Protein AF-J7KZ93-F1 (afdb_monomer)

Structure (mmCIF, N/CA/C/O backbone):
data_AF-J7KZ93-F1
#
_entry.id   AF-J7KZ93-F1
#
loop_
_atom_site.group_PDB
_atom_site.id
_atom_site.type_symbol
_atom_site.label_atom_id
_atom_site.label_alt_id
_atom_site.label_comp_id
_atom_site.label_asym_id
_atom_site.label_entity_id
_atom_site.label_seq_id
_atom_site.pdbx_PDB_ins_code
_atom_site.Cartn_x
_atom_site.Cartn_y
_atom_site.Cartn_z
_atom_site.occupancy
_atom_site.B_iso_or_equiv
_atom_site.auth_seq_id
_atom_site.auth_comp_id
_atom_site.auth_asym_id
_atom_site.auth_atom_id
_atom_site.pdbx_PDB_model_num
ATOM 1 N N . MET A 1 1 ? -10.975 19.453 39.030 1.00 38.03 1 MET A N 1
ATOM 2 C CA . MET A 1 1 ? -10.832 20.076 37.695 1.00 38.03 1 MET A CA 1
ATOM 3 C C . MET A 1 1 ? -9.670 19.406 36.970 1.00 38.03 1 MET A C 1
ATOM 5 O O . MET A 1 1 ? -8.531 19.807 37.150 1.00 38.03 1 MET A O 1
ATOM 9 N N . GLY A 1 2 ? -9.937 18.317 36.243 1.00 37.00 2 GLY A N 1
ATOM 10 C CA . GLY A 1 2 ? -8.925 17.623 35.442 1.00 37.00 2 GLY A CA 1
ATOM 11 C C . GLY A 1 2 ? -8.884 18.231 34.047 1.00 37.00 2 GLY A C 1
ATOM 12 O O . GLY A 1 2 ? -9.884 18.181 33.334 1.00 37.00 2 GLY A O 1
ATOM 13 N N . GLY A 1 3 ? -7.763 18.852 33.683 1.00 37.50 3 GLY A N 1
ATOM 14 C CA . GLY A 1 3 ? -7.572 19.427 32.357 1.00 37.50 3 GLY A CA 1
ATOM 15 C C . GLY A 1 3 ? -7.692 18.345 31.289 1.00 37.50 3 GLY A C 1
ATOM 16 O O . GLY A 1 3 ? -6.823 17.484 31.180 1.00 37.50 3 GLY A O 1
ATOM 17 N N . ARG A 1 4 ? -8.768 18.394 30.494 1.00 44.84 4 ARG A N 1
ATOM 18 C CA . ARG A 1 4 ? -8.854 17.689 29.212 1.00 44.84 4 ARG A CA 1
ATOM 19 C C . ARG A 1 4 ? -7.789 18.300 28.308 1.00 44.84 4 ARG A C 1
ATOM 21 O O . ARG A 1 4 ? -8.012 19.339 27.691 1.00 44.84 4 ARG A O 1
ATOM 28 N N . THR A 1 5 ? -6.607 17.695 28.274 1.00 47.06 5 THR A N 1
ATOM 29 C CA . THR A 1 5 ? -5.623 17.981 27.237 1.00 47.06 5 THR A CA 1
ATOM 30 C C . THR A 1 5 ? -6.300 17.676 25.908 1.00 47.06 5 THR A C 1
ATOM 32 O O . THR A 1 5 ? -6.681 16.543 25.630 1.00 47.06 5 THR A O 1
ATOM 35 N N . SER A 1 6 ? -6.535 18.718 25.110 1.00 46.06 6 SER A N 1
ATOM 36 C CA . SER A 1 6 ? -7.046 18.589 23.751 1.00 46.06 6 SER A CA 1
ATOM 37 C C . SER A 1 6 ? -6.113 17.645 22.991 1.00 46.06 6 SER A C 1
ATOM 39 O O . SER A 1 6 ? -4.980 18.022 22.671 1.00 46.06 6 SER A O 1
ATOM 41 N N . GLY A 1 7 ? -6.548 16.404 22.781 1.00 46.31 7 GLY A N 1
ATOM 42 C CA . GLY A 1 7 ? -5.763 15.365 22.131 1.00 46.31 7 GLY A CA 1
ATOM 43 C C . GLY A 1 7 ? -5.560 15.713 20.666 1.00 46.31 7 GLY A C 1
ATOM 44 O O . GLY A 1 7 ? -6.346 15.310 19.824 1.00 46.31 7 GLY A O 1
ATOM 45 N N . ARG A 1 8 ? -4.518 16.488 20.350 1.00 54.22 8 ARG A N 1
ATOM 46 C CA . ARG A 1 8 ? -4.086 16.663 18.961 1.00 54.22 8 ARG A CA 1
ATOM 47 C C . ARG A 1 8 ? -3.663 15.294 18.449 1.00 54.22 8 ARG A C 1
ATOM 49 O O . ARG A 1 8 ? -2.762 14.694 19.041 1.00 54.22 8 ARG A O 1
ATOM 56 N N . ILE A 1 9 ? -4.265 14.834 17.353 1.00 55.50 9 ILE A N 1
ATOM 57 C CA . ILE A 1 9 ? -3.800 13.628 16.664 1.00 55.50 9 ILE A CA 1
ATOM 58 C C . ILE A 1 9 ? -2.327 13.857 16.296 1.00 55.50 9 ILE A C 1
ATOM 60 O O . ILE A 1 9 ? -1.998 14.799 15.568 1.00 55.50 9 ILE A O 1
ATOM 64 N N . PRO A 1 10 ? -1.398 13.075 16.863 1.00 56.56 10 PRO A N 1
ATOM 65 C CA . PRO A 1 10 ? 0.009 13.395 16.757 1.00 56.56 10 PRO A CA 1
ATOM 66 C C . PRO A 1 10 ? 0.479 13.050 15.331 1.00 56.56 10 PRO A C 1
ATOM 68 O O . PRO A 1 10 ? 0.355 11.910 14.897 1.00 56.56 10 PRO A O 1
ATOM 71 N N . LEU A 1 11 ? 1.037 14.023 14.595 1.00 58.44 11 LEU A N 1
ATOM 72 C CA . LEU A 1 11 ? 1.424 13.869 13.176 1.00 58.44 11 LEU A CA 1
ATOM 73 C C . LEU A 1 11 ? 2.334 12.645 12.952 1.00 58.44 11 LEU A C 1
ATOM 75 O O . LEU A 1 11 ? 3.344 12.562 13.650 1.00 58.44 11 LEU A O 1
ATOM 79 N N . PRO A 1 12 ? 2.031 11.710 12.040 1.00 63.66 12 PRO A N 1
ATOM 80 C CA . PRO A 1 12 ? 2.827 10.499 11.807 1.00 63.66 12 PRO A CA 1
ATOM 81 C C . PRO A 1 12 ? 4.260 10.849 11.356 1.00 63.66 12 PRO A C 1
ATOM 83 O O . PRO A 1 12 ? 4.507 11.123 10.185 1.00 63.66 12 PRO A O 1
ATOM 86 N N . ARG A 1 13 ? 5.220 10.944 12.290 1.00 78.81 13 ARG A N 1
ATOM 87 C CA . ARG A 1 13 ? 6.568 11.472 11.991 1.00 78.81 13 ARG A CA 1
ATOM 88 C C . ARG A 1 13 ? 7.380 10.476 11.174 1.00 78.81 13 ARG A C 1
ATOM 90 O O . ARG A 1 13 ? 8.001 10.864 10.193 1.00 78.81 13 ARG A O 1
ATOM 97 N N . TRP A 1 14 ? 7.366 9.208 11.574 1.00 79.75 14 TRP A N 1
ATOM 98 C CA . TRP A 1 14 ? 8.185 8.177 10.939 1.00 79.75 14 TRP A CA 1
ATOM 99 C C . TRP A 1 14 ? 7.612 7.748 9.592 1.00 79.75 14 TRP A C 1
ATOM 101 O O . TRP A 1 14 ? 8.374 7.613 8.641 1.00 79.75 14 TRP A O 1
ATOM 111 N N . GLY A 1 15 ? 6.287 7.627 9.481 1.00 78.38 15 GLY A N 1
ATOM 112 C CA . GLY A 1 15 ? 5.617 7.338 8.217 1.00 78.38 15 GLY A CA 1
ATOM 113 C C . GLY A 1 15 ? 5.804 8.463 7.205 1.00 78.38 15 GLY A C 1
ATOM 114 O O . GLY A 1 15 ? 6.128 8.193 6.052 1.00 78.38 15 GLY A O 1
ATOM 115 N N . THR A 1 16 ? 5.699 9.728 7.632 1.00 82.31 16 THR A N 1
ATOM 116 C CA . THR A 1 16 ? 5.942 10.873 6.736 1.00 82.31 16 THR A CA 1
ATOM 117 C C . THR A 1 16 ? 7.399 10.928 6.285 1.00 82.31 16 THR A C 1
ATOM 119 O O . THR A 1 16 ? 7.654 11.054 5.092 1.00 82.31 16 THR A O 1
ATOM 122 N N . LEU A 1 17 ? 8.362 10.784 7.206 1.00 87.25 17 LEU A N 1
ATOM 123 C CA . LEU A 1 17 ? 9.788 10.767 6.857 1.00 87.25 17 LEU A CA 1
ATOM 124 C C . LEU A 1 17 ? 10.129 9.613 5.911 1.00 87.25 17 LEU A C 1
ATOM 126 O O . LEU A 1 17 ? 10.815 9.825 4.917 1.00 87.25 17 LEU A O 1
ATOM 130 N N . GLY A 1 18 ? 9.621 8.414 6.193 1.00 86.38 18 GLY A N 1
ATOM 131 C CA . GLY A 1 18 ? 9.832 7.249 5.342 1.00 86.38 18 GLY A CA 1
ATOM 132 C C . GLY A 1 18 ? 9.189 7.407 3.965 1.00 86.38 18 GLY A C 1
ATOM 133 O O . GLY A 1 18 ? 9.815 7.086 2.958 1.00 86.38 18 GLY A O 1
ATOM 134 N N . THR A 1 19 ? 7.991 7.992 3.891 1.00 85.75 19 THR A N 1
ATOM 135 C CA . THR A 1 19 ? 7.342 8.279 2.605 1.00 85.75 19 THR A CA 1
ATOM 136 C C . THR A 1 19 ? 8.119 9.329 1.812 1.00 85.75 19 THR A C 1
ATOM 138 O O . THR A 1 19 ? 8.354 9.138 0.625 1.00 85.75 19 THR A O 1
ATOM 141 N N . LEU A 1 20 ? 8.590 10.401 2.458 1.00 87.62 20 LEU A N 1
ATOM 142 C CA . LEU A 1 20 ? 9.431 11.415 1.812 1.00 87.62 20 LEU A CA 1
ATOM 143 C C . LEU A 1 20 ? 10.740 10.818 1.292 1.00 87.62 20 LEU A C 1
ATOM 145 O O . LEU A 1 20 ? 11.103 11.066 0.146 1.00 87.62 20 LEU A O 1
ATOM 149 N N . ALA A 1 21 ? 11.420 9.998 2.096 1.00 91.19 21 ALA A N 1
ATOM 150 C CA . ALA A 1 21 ? 12.625 9.291 1.667 1.00 91.19 21 ALA A CA 1
ATOM 151 C C . ALA A 1 21 ? 12.345 8.388 0.455 1.00 91.19 21 ALA A C 1
ATOM 153 O O . ALA A 1 21 ? 13.131 8.353 -0.489 1.00 91.19 21 ALA A O 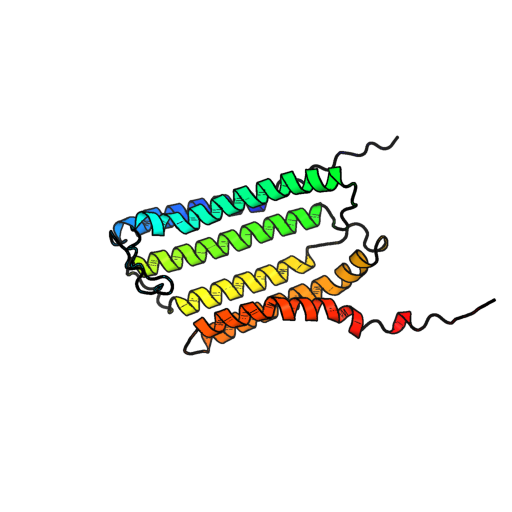1
ATOM 154 N N . THR A 1 22 ? 11.190 7.722 0.448 1.00 89.88 22 THR A N 1
ATOM 155 C CA . THR A 1 22 ? 10.748 6.878 -0.665 1.00 89.88 22 THR A CA 1
ATOM 156 C C . THR A 1 22 ? 10.472 7.700 -1.928 1.00 89.88 22 THR A C 1
ATOM 158 O O . THR A 1 22 ? 10.899 7.315 -3.010 1.00 89.88 22 THR A O 1
ATOM 161 N N . VAL A 1 23 ? 9.851 8.876 -1.806 1.00 88.56 23 VAL A N 1
ATOM 162 C CA . VAL A 1 23 ? 9.648 9.800 -2.935 1.00 88.56 23 VAL A CA 1
ATOM 163 C C . VAL A 1 23 ? 10.981 10.308 -3.487 1.00 88.56 23 VAL A C 1
ATOM 165 O O . VAL A 1 23 ? 11.171 10.311 -4.701 1.00 88.56 23 VAL A O 1
ATOM 168 N N . VAL A 1 24 ? 11.925 10.694 -2.622 1.00 92.19 24 VAL A N 1
ATOM 169 C CA . VAL A 1 24 ? 13.275 11.112 -3.047 1.00 92.19 24 VAL A CA 1
ATOM 170 C C . VAL A 1 24 ? 13.980 9.977 -3.789 1.00 92.19 24 VAL A C 1
ATOM 172 O O . VAL A 1 24 ? 14.587 10.211 -4.832 1.00 92.19 24 VAL A O 1
ATOM 175 N N . PHE A 1 25 ? 13.853 8.744 -3.298 1.00 93.88 25 PHE A N 1
ATOM 176 C CA . PHE A 1 25 ? 14.366 7.564 -3.984 1.00 93.88 25 PHE A CA 1
ATOM 177 C C . PHE A 1 25 ? 13.721 7.375 -5.365 1.00 93.88 25 PHE A C 1
ATOM 179 O O . PHE A 1 25 ? 14.442 7.218 -6.348 1.00 93.88 25 PHE A O 1
ATOM 186 N N . MET A 1 26 ? 12.392 7.468 -5.477 1.00 91.00 26 MET A N 1
ATOM 187 C CA . MET A 1 26 ? 11.697 7.378 -6.768 1.00 91.00 26 MET A CA 1
ATOM 188 C C . MET A 1 26 ? 12.166 8.462 -7.745 1.00 91.00 26 MET A C 1
ATOM 190 O O . MET A 1 26 ? 12.381 8.168 -8.916 1.00 91.00 26 MET A O 1
ATOM 194 N N . MET A 1 27 ? 12.377 9.695 -7.271 1.00 90.69 27 MET A N 1
ATOM 195 C CA . MET A 1 27 ? 12.927 10.780 -8.091 1.00 90.69 27 MET A CA 1
ATOM 196 C C . MET A 1 27 ? 14.356 10.484 -8.551 1.00 90.69 27 MET A C 1
ATOM 198 O O . MET A 1 27 ? 14.675 10.715 -9.715 1.00 90.69 27 MET A O 1
ATOM 202 N N . ALA A 1 28 ? 15.208 9.952 -7.671 1.00 92.75 28 ALA A N 1
ATOM 203 C CA . ALA A 1 28 ? 16.570 9.565 -8.027 1.00 92.75 28 ALA A CA 1
ATOM 204 C C . ALA A 1 28 ? 16.584 8.467 -9.103 1.00 92.75 28 ALA A C 1
ATOM 206 O O . ALA A 1 28 ? 17.339 8.569 -10.069 1.00 92.75 28 ALA A O 1
ATOM 207 N N . VAL A 1 29 ? 15.705 7.465 -8.980 1.00 90.88 29 VAL A N 1
ATOM 208 C CA . VAL A 1 29 ? 15.512 6.419 -9.997 1.00 90.88 29 VAL A CA 1
ATOM 209 C C . VAL A 1 29 ? 15.030 7.025 -11.315 1.00 90.88 29 VAL A C 1
ATOM 211 O O . VAL A 1 29 ? 15.607 6.724 -12.358 1.00 90.88 29 VAL A O 1
ATOM 214 N N . SER A 1 30 ? 14.038 7.922 -11.276 1.00 90.12 30 SER A N 1
ATOM 215 C CA . SER A 1 30 ? 13.554 8.624 -12.469 1.00 90.12 30 SER A CA 1
ATOM 216 C C . SER A 1 30 ? 14.677 9.381 -13.169 1.00 90.12 30 SER A C 1
ATOM 218 O O . SER A 1 30 ? 14.835 9.226 -14.370 1.00 90.12 30 SER A O 1
ATOM 220 N N . ILE A 1 31 ? 15.486 10.153 -12.437 1.00 91.56 31 ILE A N 1
ATOM 221 C CA . ILE A 1 31 ? 16.615 10.910 -13.002 1.00 91.56 31 ILE A CA 1
ATOM 222 C C . ILE A 1 31 ? 17.651 9.969 -13.624 1.00 91.56 31 ILE A C 1
ATOM 224 O O . ILE A 1 31 ? 18.159 10.252 -14.706 1.00 91.56 31 ILE A O 1
ATOM 228 N N . HIS A 1 32 ? 17.956 8.857 -12.952 1.00 92.94 32 HIS A N 1
ATOM 229 C CA . HIS A 1 32 ? 18.953 7.900 -13.421 1.00 92.94 32 HIS A CA 1
ATOM 230 C C . HIS A 1 32 ? 18.528 7.194 -14.714 1.00 92.94 32 HIS A C 1
ATOM 232 O O . HIS A 1 32 ? 19.344 7.034 -15.617 1.00 92.94 32 HIS A O 1
ATOM 238 N N . LEU A 1 33 ? 17.256 6.802 -14.811 1.00 88.94 33 LEU A N 1
ATOM 239 C CA . LEU A 1 33 ? 16.725 6.060 -15.956 1.00 88.94 33 LEU A CA 1
ATOM 240 C C . LEU A 1 33 ? 16.194 6.966 -17.074 1.00 88.94 33 LEU A C 1
ATOM 242 O O . LEU A 1 33 ? 16.022 6.493 -18.193 1.00 88.94 33 LEU A O 1
ATOM 246 N N . TYR A 1 34 ? 15.989 8.264 -16.811 1.00 88.62 34 TYR A N 1
ATOM 247 C CA . TYR A 1 34 ? 15.444 9.223 -17.778 1.00 88.62 34 TYR A CA 1
ATOM 248 C C . TYR A 1 34 ? 16.139 9.212 -19.149 1.00 88.62 34 TYR A C 1
ATOM 250 O O . TYR A 1 34 ? 15.426 9.211 -20.151 1.00 88.62 34 TYR A O 1
ATOM 258 N N . PRO A 1 35 ? 17.486 9.163 -19.252 1.00 88.50 35 PRO A N 1
ATOM 259 C CA . PRO A 1 35 ? 18.160 9.146 -20.552 1.00 88.50 35 PRO A CA 1
ATOM 260 C C . PRO A 1 35 ? 17.848 7.906 -21.402 1.00 88.50 35 PRO A C 1
ATOM 262 O O . PRO A 1 35 ? 18.031 7.950 -22.615 1.00 88.50 35 PRO A O 1
ATOM 265 N N . GLY A 1 36 ? 17.415 6.809 -20.773 1.00 84.00 36 GLY A N 1
ATOM 266 C CA . GLY A 1 36 ? 17.023 5.571 -21.446 1.00 84.00 36 GLY A CA 1
ATOM 267 C C . GLY A 1 36 ? 15.538 5.501 -21.802 1.00 84.00 36 GLY A C 1
ATOM 268 O O . GLY A 1 36 ? 15.128 4.549 -22.458 1.00 84.00 36 GLY A O 1
ATOM 269 N N . LEU A 1 37 ? 14.724 6.477 -21.385 1.00 82.38 37 LEU A N 1
ATOM 270 C CA . LEU A 1 37 ? 13.294 6.471 -21.677 1.00 82.38 37 LEU A CA 1
ATOM 271 C C . LEU A 1 37 ? 13.030 6.939 -23.115 1.00 82.38 37 LEU A C 1
ATOM 273 O O . LEU A 1 37 ? 13.580 7.959 -23.546 1.00 82.38 37 LEU A O 1
ATOM 277 N N . PRO A 1 38 ? 12.141 6.259 -23.857 1.00 83.00 38 PRO A N 1
ATOM 278 C CA . PRO A 1 38 ? 11.697 6.750 -25.147 1.00 83.00 38 PRO A CA 1
ATOM 279 C C . PRO A 1 38 ? 10.927 8.067 -24.969 1.00 83.00 38 PRO A C 1
ATOM 281 O O . PRO A 1 38 ? 10.271 8.314 -23.954 1.00 83.00 38 PRO A O 1
ATOM 284 N N . ALA A 1 39 ? 10.984 8.934 -25.984 1.00 80.38 39 ALA A N 1
ATOM 285 C CA . ALA A 1 39 ? 10.299 10.229 -25.946 1.00 80.38 39 ALA A CA 1
ATOM 286 C C . ALA A 1 39 ? 8.773 10.080 -25.782 1.00 80.38 39 ALA A C 1
ATOM 288 O O . ALA A 1 39 ? 8.118 10.946 -25.192 1.00 80.38 39 ALA A O 1
ATOM 289 N N . ARG A 1 40 ? 8.226 8.972 -26.290 1.00 77.62 40 ARG A N 1
ATOM 290 C CA . ARG A 1 40 ? 6.827 8.565 -26.185 1.00 77.62 40 ARG A CA 1
ATOM 291 C C . ARG A 1 40 ? 6.761 7.081 -25.859 1.00 77.62 40 ARG A C 1
ATOM 293 O O . ARG A 1 40 ? 7.518 6.302 -26.428 1.00 77.62 40 ARG A O 1
ATOM 300 N N . VAL A 1 41 ? 5.879 6.729 -24.935 1.00 71.69 41 VAL A N 1
ATOM 301 C CA . VAL A 1 41 ? 5.575 5.349 -24.562 1.00 71.69 41 VAL A CA 1
ATOM 302 C C . VAL A 1 41 ? 4.211 5.018 -25.152 1.00 71.69 41 VAL A C 1
ATOM 304 O O . VAL A 1 41 ? 3.225 5.692 -24.832 1.00 71.69 41 VAL A O 1
ATOM 307 N N . ASP A 1 42 ? 4.170 4.007 -26.019 1.00 69.75 42 ASP A N 1
ATOM 308 C CA . ASP A 1 42 ? 2.929 3.528 -26.620 1.00 69.75 42 ASP A CA 1
ATOM 309 C C . ASP A 1 42 ? 2.047 2.926 -25.524 1.00 69.75 42 ASP A C 1
ATOM 311 O O . ASP A 1 42 ? 2.405 1.951 -24.868 1.00 69.75 42 ASP A O 1
ATOM 315 N N . SER A 1 43 ? 0.868 3.506 -25.317 1.00 59.88 43 SER A N 1
ATOM 316 C CA . SER A 1 43 ? -0.123 3.032 -24.342 1.00 59.88 43 SER A CA 1
ATOM 317 C C . SER A 1 43 ? -1.019 1.918 -24.895 1.00 59.88 43 SER A C 1
ATOM 319 O O . SER A 1 43 ? -2.069 1.638 -24.321 1.00 59.88 43 SER A O 1
ATOM 321 N N . ALA A 1 44 ? -0.614 1.277 -26.000 1.00 53.34 44 ALA A N 1
ATOM 322 C CA . ALA A 1 44 ? -1.404 0.286 -26.736 1.00 53.34 44 ALA A CA 1
ATOM 323 C C . ALA A 1 44 ? -1.854 -0.916 -25.879 1.00 53.34 44 ALA A C 1
ATOM 325 O O . ALA A 1 44 ? -2.821 -1.588 -26.219 1.00 53.34 44 ALA A O 1
ATOM 326 N N . GLU A 1 45 ? -1.208 -1.155 -24.737 1.00 49.91 45 GLU A N 1
ATOM 327 C CA . GLU A 1 45 ? -1.575 -2.198 -23.772 1.00 49.91 45 GLU A CA 1
ATOM 328 C C . GLU A 1 45 ? -2.764 -1.811 -22.852 1.00 49.91 45 GLU A C 1
ATOM 330 O O . GLU A 1 45 ? -3.304 -2.656 -22.142 1.00 49.91 45 GLU A O 1
ATOM 335 N N . TYR A 1 46 ? -3.247 -0.558 -22.906 1.00 45.56 46 TYR A N 1
ATOM 336 C CA . TYR A 1 46 ? -4.344 -0.016 -22.079 1.00 45.56 46 TYR A CA 1
ATOM 337 C C . TYR A 1 46 ? -5.602 0.388 -22.884 1.00 45.56 46 TYR A C 1
ATOM 339 O O . TYR A 1 46 ? -6.364 1.265 -22.467 1.00 45.56 46 TYR A O 1
ATOM 347 N N . ASP A 1 47 ? -5.854 -0.270 -24.020 1.00 44.94 47 ASP A N 1
ATOM 348 C CA . ASP A 1 47 ? -6.869 0.052 -25.050 1.00 44.94 47 ASP A CA 1
ATOM 349 C C . ASP A 1 47 ? -8.357 -0.135 -24.634 1.00 44.94 47 ASP A C 1
ATOM 351 O O . ASP A 1 47 ? -9.242 -0.382 -25.454 1.00 44.94 47 ASP A O 1
ATOM 355 N N . ILE A 1 48 ? -8.686 -0.019 -23.342 1.00 48.31 48 ILE A N 1
ATOM 356 C CA . ILE A 1 48 ? -10.068 -0.163 -22.835 1.00 48.31 48 ILE A CA 1
ATOM 357 C C . ILE A 1 48 ? -10.886 1.127 -23.068 1.00 48.31 48 ILE A C 1
ATOM 359 O O . ILE A 1 48 ? -12.118 1.108 -23.091 1.00 48.31 48 ILE A O 1
ATOM 363 N N . LEU A 1 49 ? -10.220 2.257 -23.318 1.00 41.03 49 LEU A N 1
ATOM 364 C CA . LEU A 1 49 ? -10.837 3.531 -23.689 1.00 41.03 49 LEU A CA 1
ATOM 365 C C . LEU A 1 49 ? -10.202 4.014 -24.994 1.00 41.03 49 LEU A C 1
ATOM 367 O O . LEU A 1 49 ? -9.139 4.618 -24.961 1.00 41.03 49 LEU A O 1
ATOM 371 N N . ARG A 1 50 ? -10.859 3.736 -26.131 1.00 40.69 50 ARG A N 1
ATOM 372 C CA . ARG A 1 50 ? -10.480 4.178 -27.489 1.00 40.69 50 ARG A CA 1
ATOM 373 C C . ARG A 1 50 ? -9.794 5.549 -27.486 1.00 40.69 50 ARG A C 1
ATOM 375 O O . ARG A 1 50 ? -10.456 6.585 -27.407 1.00 40.69 50 ARG A O 1
ATOM 382 N N . GLY A 1 51 ? -8.478 5.527 -27.623 1.00 44.69 51 GLY A N 1
ATOM 383 C CA . GLY A 1 51 ? -7.636 6.709 -27.648 1.00 44.69 51 GLY A CA 1
ATOM 384 C C . GLY A 1 51 ? -6.215 6.302 -27.319 1.00 44.69 51 GLY A C 1
ATOM 385 O O . GLY A 1 51 ? -5.836 6.309 -26.155 1.00 44.69 51 GLY A O 1
ATOM 386 N N . SER A 1 52 ? -5.440 5.953 -28.346 1.00 50.47 52 SER A N 1
ATOM 387 C CA . SER A 1 52 ? -3.991 5.782 -28.252 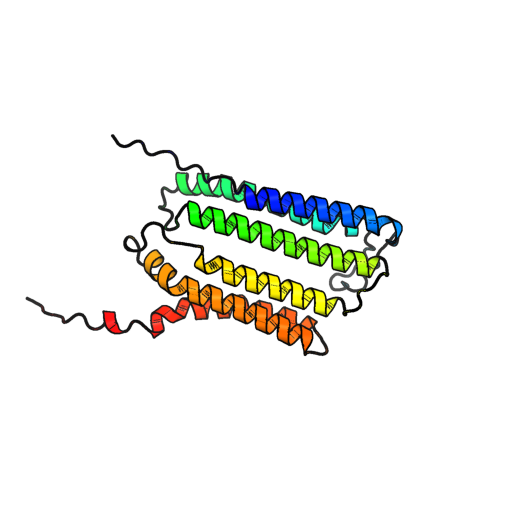1.00 50.47 52 SER A CA 1
ATOM 388 C C . SER A 1 52 ? -3.361 7.119 -27.848 1.00 50.47 52 SER A C 1
ATOM 390 O O . SER A 1 52 ? -2.956 7.925 -28.689 1.00 50.47 52 SER A O 1
ATOM 392 N N . SER A 1 53 ? -3.380 7.434 -26.558 1.00 58.41 53 SER A N 1
ATOM 393 C CA . SER A 1 53 ? -2.681 8.594 -26.032 1.00 58.41 53 SER A CA 1
ATOM 394 C C . SER A 1 53 ? -1.276 8.142 -25.679 1.00 58.41 53 SER A C 1
ATOM 396 O O . SER A 1 53 ? -1.063 7.579 -24.603 1.00 58.41 53 SER A O 1
ATOM 398 N N . ASP A 1 54 ? -0.334 8.342 -26.598 1.00 68.94 54 ASP A N 1
ATOM 399 C CA . ASP A 1 54 ? 1.092 8.209 -26.312 1.00 68.94 54 ASP A CA 1
ATOM 400 C C . ASP A 1 54 ? 1.409 9.027 -25.055 1.00 68.94 54 ASP A C 1
ATOM 402 O O . ASP A 1 54 ? 1.176 10.243 -25.016 1.00 68.94 54 ASP A O 1
ATOM 406 N N . LEU A 1 55 ? 1.928 8.380 -24.013 1.00 73.25 55 LEU A N 1
ATOM 407 C CA . LEU A 1 55 ? 2.340 9.099 -22.813 1.00 73.25 55 LEU A CA 1
ATOM 408 C C . LEU A 1 55 ? 3.774 9.597 -23.014 1.00 73.25 55 LEU A C 1
ATOM 410 O O . LEU A 1 55 ? 4.656 8.809 -23.365 1.00 73.25 55 LEU A O 1
ATOM 414 N N . PRO A 1 56 ? 4.058 10.894 -22.804 1.00 82.81 56 PRO A N 1
ATOM 415 C CA . PRO A 1 56 ? 5.426 11.377 -22.890 1.00 82.81 56 PRO A CA 1
ATOM 416 C C . PRO A 1 56 ? 6.261 10.793 -21.740 1.00 82.81 56 PRO A C 1
ATOM 418 O O . PRO A 1 56 ? 5.766 10.647 -20.620 1.00 82.81 56 PRO A O 1
ATOM 421 N N . GLY A 1 57 ? 7.544 10.504 -21.983 1.00 75.94 57 GLY A N 1
ATOM 422 C CA . GLY A 1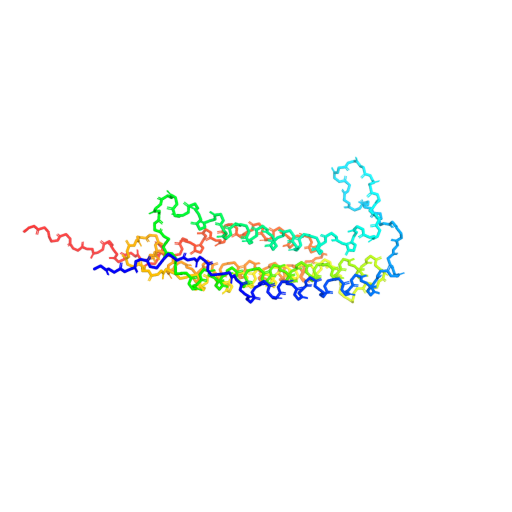 57 ? 8.414 9.833 -20.999 1.00 75.94 57 GLY A CA 1
ATOM 423 C C . GLY A 1 57 ? 8.510 10.549 -19.639 1.00 75.94 57 GLY A C 1
ATOM 424 O O . GLY A 1 57 ? 8.590 9.906 -18.593 1.00 75.94 57 GLY A O 1
ATOM 425 N N . TRP A 1 58 ? 8.394 11.884 -19.619 1.00 81.31 58 TRP A N 1
ATOM 426 C CA . TRP A 1 58 ? 8.347 12.664 -18.374 1.00 81.31 58 TRP A CA 1
ATOM 427 C C . TRP A 1 58 ? 7.086 12.395 -17.538 1.00 81.31 58 TRP A C 1
ATOM 429 O O . TRP A 1 58 ? 7.148 12.471 -16.310 1.00 81.31 58 TRP A O 1
ATOM 439 N N . ALA A 1 59 ? 5.949 12.075 -18.168 1.00 82.38 59 ALA A N 1
ATOM 440 C CA . ALA A 1 59 ? 4.709 11.754 -17.464 1.00 82.38 59 ALA A CA 1
ATOM 441 C C . ALA A 1 59 ? 4.828 10.390 -16.777 1.00 82.38 59 ALA A C 1
ATOM 443 O O . ALA A 1 59 ? 4.540 10.277 -15.588 1.00 82.38 59 ALA A O 1
ATOM 444 N N . VAL A 1 60 ? 5.365 9.386 -17.478 1.00 79.06 60 VAL A N 1
ATOM 445 C CA . VAL A 1 60 ? 5.652 8.059 -16.902 1.00 79.06 60 VAL A CA 1
ATOM 446 C C . VAL A 1 60 ? 6.628 8.172 -15.726 1.00 79.06 60 VAL A C 1
ATOM 448 O O . VAL A 1 60 ? 6.381 7.626 -14.654 1.00 79.06 60 VAL A O 1
ATOM 451 N N . ALA A 1 61 ? 7.684 8.978 -15.867 1.00 82.06 61 ALA A N 1
ATOM 452 C CA . ALA A 1 61 ? 8.675 9.187 -14.812 1.00 82.06 61 ALA A CA 1
ATOM 453 C C . ALA A 1 61 ? 8.161 9.959 -13.583 1.00 82.06 61 ALA A C 1
ATOM 455 O O . ALA A 1 61 ? 8.816 9.925 -12.536 1.00 82.06 61 ALA A O 1
ATOM 456 N N . SER A 1 62 ? 7.026 10.660 -13.688 1.00 83.31 62 SER A N 1
ATOM 457 C CA . SER A 1 62 ? 6.508 11.538 -12.628 1.00 83.31 62 SER A CA 1
ATOM 458 C C . SER A 1 62 ? 5.182 11.088 -12.017 1.00 83.31 62 SER A C 1
ATOM 460 O O . SER A 1 62 ? 4.874 11.523 -10.905 1.00 83.31 62 SER A O 1
ATOM 462 N N . ILE A 1 63 ? 4.425 10.192 -12.662 1.00 82.06 63 ILE A N 1
ATOM 463 C CA . ILE A 1 63 ? 3.069 9.839 -12.220 1.00 82.06 63 ILE A CA 1
ATOM 464 C C . ILE A 1 63 ? 3.044 9.171 -10.841 1.00 82.06 63 ILE A C 1
ATOM 466 O O . ILE A 1 63 ? 2.334 9.638 -9.955 1.00 82.06 63 ILE A O 1
ATOM 470 N N . LEU A 1 64 ? 3.856 8.138 -10.602 1.00 78.25 64 LEU A N 1
ATOM 471 C CA . LEU A 1 64 ? 3.880 7.444 -9.311 1.00 78.25 64 LEU A CA 1
ATOM 472 C C . LEU A 1 64 ? 4.491 8.301 -8.187 1.00 78.25 64 LEU A C 1
ATOM 474 O O . LEU A 1 64 ? 3.922 8.307 -7.094 1.00 78.25 64 LEU A O 1
ATOM 478 N N . PRO A 1 65 ? 5.565 9.089 -8.407 1.00 78.19 65 PRO A N 1
ATOM 479 C CA . PRO A 1 65 ? 5.997 10.096 -7.438 1.00 78.19 65 PRO A CA 1
ATOM 480 C C . PRO A 1 65 ? 4.893 11.104 -7.092 1.00 78.19 65 PRO A C 1
ATOM 482 O O . PRO A 1 65 ? 4.699 11.425 -5.917 1.00 78.19 65 PRO A O 1
ATOM 485 N N . ALA A 1 66 ? 4.144 11.577 -8.094 1.00 77.62 66 ALA A N 1
ATOM 486 C CA . ALA A 1 66 ? 3.034 12.500 -7.889 1.00 77.62 66 ALA A CA 1
ATOM 487 C C . ALA A 1 66 ? 1.905 11.847 -7.079 1.00 77.62 66 ALA A C 1
ATOM 489 O O . ALA A 1 66 ? 1.459 12.439 -6.098 1.00 77.62 66 ALA A O 1
ATOM 490 N N . VAL A 1 67 ? 1.509 10.610 -7.406 1.00 79.19 67 VAL A N 1
ATOM 491 C CA . VAL A 1 67 ? 0.515 9.842 -6.634 1.00 79.19 67 VAL A CA 1
ATOM 492 C C . VAL A 1 67 ? 0.967 9.670 -5.183 1.00 79.19 67 VAL A C 1
ATOM 494 O O . VAL A 1 67 ? 0.177 9.919 -4.272 1.00 79.19 67 VAL A O 1
ATOM 497 N N . SER A 1 68 ? 2.235 9.323 -4.944 1.00 78.88 68 SER A N 1
ATOM 498 C CA . SER A 1 68 ? 2.796 9.217 -3.591 1.00 78.88 68 SER A CA 1
ATOM 499 C C . SER A 1 68 ? 2.685 10.537 -2.818 1.00 78.88 68 SER A C 1
ATOM 501 O O . SER A 1 68 ? 2.233 10.544 -1.672 1.00 78.88 68 SER A O 1
ATOM 503 N N . LEU A 1 69 ? 3.029 11.671 -3.439 1.00 80.88 69 LEU A N 1
ATOM 504 C CA . LEU A 1 69 ? 2.892 12.998 -2.822 1.00 80.88 69 LEU A CA 1
ATOM 505 C C . LEU A 1 69 ? 1.429 13.362 -2.542 1.00 80.88 69 LEU A C 1
ATOM 507 O O . LEU A 1 69 ? 1.116 13.856 -1.455 1.00 80.88 69 LEU A O 1
ATOM 511 N N . THR A 1 70 ? 0.524 13.089 -3.484 1.00 81.81 70 THR A N 1
ATOM 512 C CA . THR A 1 70 ? -0.916 13.297 -3.295 1.00 81.81 70 THR A CA 1
ATOM 513 C C . THR A 1 70 ? -1.434 12.458 -2.133 1.00 81.81 70 THR A C 1
ATOM 515 O O . THR A 1 70 ? -2.163 12.982 -1.294 1.00 81.81 70 THR A O 1
ATOM 518 N N . MET A 1 71 ? -1.015 11.198 -2.013 1.00 76.56 71 MET A N 1
ATOM 519 C CA . MET A 1 71 ? -1.395 10.336 -0.891 1.00 76.56 71 MET A CA 1
ATOM 520 C C . MET A 1 71 ? -0.902 10.893 0.447 1.00 76.56 71 MET A C 1
ATOM 522 O O . MET A 1 71 ? -1.687 10.971 1.391 1.00 76.56 71 MET A O 1
ATOM 526 N N . VAL A 1 72 ? 0.346 11.369 0.538 1.00 78.19 72 VAL A N 1
ATOM 527 C CA . VAL A 1 72 ? 0.852 12.036 1.757 1.00 78.19 72 VAL A CA 1
ATOM 528 C C . VAL A 1 72 ? 0.003 13.251 2.117 1.00 78.19 72 VAL A C 1
ATOM 530 O O . VAL A 1 72 ? -0.351 13.429 3.287 1.00 78.19 72 VAL A O 1
ATOM 533 N N . ALA A 1 73 ? -0.343 14.077 1.128 1.00 81.19 73 ALA A N 1
ATOM 534 C CA . ALA A 1 73 ? -1.177 15.254 1.337 1.00 81.19 73 ALA A CA 1
ATOM 535 C C . ALA A 1 73 ? -2.585 14.865 1.817 1.00 81.19 73 ALA A C 1
ATOM 537 O O . ALA A 1 73 ? -3.077 15.435 2.791 1.00 81.19 73 ALA A O 1
ATOM 538 N N . VAL A 1 74 ? -3.197 13.850 1.200 1.00 82.50 74 VAL A N 1
ATOM 539 C CA . VAL A 1 74 ? -4.519 13.329 1.572 1.00 82.50 74 VAL A CA 1
ATOM 540 C C . VAL A 1 74 ? -4.502 12.731 2.977 1.00 82.50 74 VAL A C 1
ATOM 542 O O . VAL A 1 74 ? -5.339 13.111 3.787 1.00 82.50 74 VAL A O 1
ATOM 545 N N . PHE A 1 75 ? -3.548 11.866 3.330 1.00 74.19 75 PHE A N 1
ATOM 546 C CA . PHE A 1 75 ? -3.473 11.290 4.682 1.00 74.19 75 PHE A CA 1
ATOM 547 C C . PHE A 1 75 ? -3.210 12.348 5.755 1.00 74.19 75 PHE A C 1
ATOM 549 O O . PHE A 1 75 ? -3.772 12.284 6.856 1.00 74.19 75 PHE A O 1
ATOM 556 N N . SER A 1 76 ? -2.398 13.354 5.427 1.00 74.69 76 SER A N 1
ATOM 557 C CA . SER A 1 76 ? -2.170 14.508 6.300 1.00 74.69 76 SER A CA 1
ATOM 558 C C . SER A 1 76 ? -3.458 15.311 6.49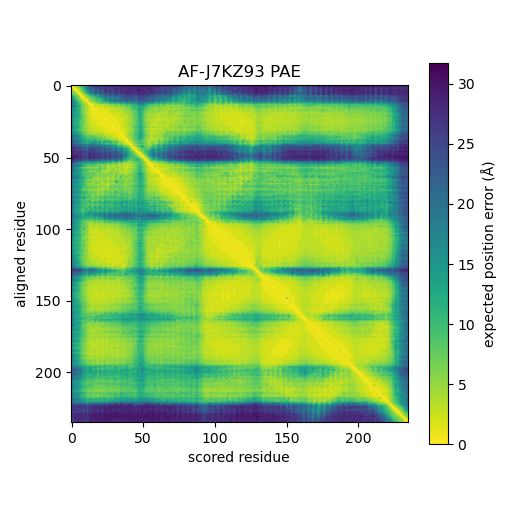7 1.00 74.69 76 SER A C 1
ATOM 560 O O . SER A 1 76 ? -3.799 15.660 7.628 1.00 74.69 76 SER A O 1
ATOM 562 N N . LEU A 1 77 ? -4.217 15.544 5.420 1.00 79.88 77 LEU A N 1
ATOM 563 C CA . LEU A 1 77 ? -5.503 16.238 5.464 1.00 79.88 77 LEU A CA 1
ATOM 564 C C . LEU A 1 77 ? -6.552 15.440 6.246 1.00 79.88 77 LEU A C 1
ATOM 566 O O . LEU A 1 77 ? -7.199 16.002 7.125 1.00 79.88 77 LEU A O 1
ATOM 570 N N . VAL A 1 78 ? -6.684 14.137 5.991 1.00 77.00 78 VAL A N 1
ATOM 571 C CA . VAL A 1 78 ? -7.607 13.234 6.699 1.00 77.00 78 VAL A CA 1
ATOM 572 C C . VAL A 1 78 ? -7.298 13.200 8.191 1.00 77.00 78 VAL A C 1
ATOM 574 O O . VAL A 1 78 ? -8.220 13.225 8.996 1.00 77.00 78 VAL A O 1
ATOM 577 N N . SER A 1 79 ? -6.024 13.224 8.586 1.00 71.06 79 SER A N 1
ATOM 578 C CA . SER A 1 79 ? -5.653 13.285 10.006 1.00 71.06 79 SER A CA 1
ATOM 579 C C . SER A 1 79 ? -6.135 14.580 10.673 1.00 71.06 79 SER A C 1
ATOM 581 O O . SER A 1 79 ? -6.605 14.559 11.809 1.00 71.06 79 SER A O 1
ATOM 583 N N . VAL A 1 80 ? -6.061 15.713 9.967 1.00 76.31 80 VAL A N 1
ATOM 584 C CA . VAL A 1 80 ? -6.513 17.020 10.477 1.00 76.31 80 VAL A CA 1
ATOM 585 C C . VAL A 1 80 ? -8.041 17.132 10.476 1.00 76.31 80 VAL A C 1
ATOM 587 O O . VAL A 1 80 ? -8.629 17.608 11.450 1.00 76.31 80 VAL A O 1
ATOM 590 N N . VAL A 1 81 ? -8.690 16.708 9.391 1.00 77.56 81 VAL A N 1
ATOM 591 C CA . VAL A 1 81 ? -10.151 16.745 9.234 1.00 77.56 81 VAL A CA 1
ATOM 592 C C . VAL A 1 81 ? -10.813 15.741 10.169 1.00 77.56 81 VAL A C 1
ATOM 594 O O . VAL A 1 81 ? -11.791 16.089 10.820 1.00 77.56 81 VAL A O 1
ATOM 597 N N . GLY A 1 82 ? -10.249 14.541 10.298 1.00 72.31 82 GLY A N 1
ATOM 598 C CA . GLY A 1 82 ? -10.725 13.494 11.197 1.00 72.31 82 GLY A CA 1
ATOM 599 C C . GLY A 1 82 ? -10.732 13.950 12.652 1.00 72.31 82 GLY A C 1
ATOM 600 O O . GLY A 1 82 ? -11.748 13.804 13.318 1.00 72.31 82 GLY A O 1
ATOM 601 N N . ASP A 1 83 ? -9.664 14.604 13.121 1.00 71.31 83 ASP A N 1
ATOM 602 C CA . ASP A 1 83 ? -9.623 15.195 14.467 1.00 71.31 83 ASP A CA 1
ATOM 603 C C . ASP A 1 83 ? -10.727 16.248 14.667 1.00 71.31 83 ASP A C 1
ATOM 605 O O . ASP A 1 83 ? -11.428 16.261 15.679 1.00 71.31 83 ASP A O 1
ATOM 609 N N . ARG A 1 84 ? -10.927 17.132 13.680 1.00 75.81 84 ARG A N 1
ATOM 610 C CA . ARG A 1 84 ? -11.979 18.159 13.748 1.00 75.81 84 ARG A CA 1
ATOM 611 C C . ARG A 1 84 ? -13.380 17.561 13.744 1.00 75.81 84 ARG A C 1
ATOM 613 O O . ARG A 1 84 ? -14.219 18.017 14.510 1.00 75.81 84 ARG A O 1
ATOM 620 N N . PHE A 1 85 ? -13.621 16.565 12.901 1.00 74.38 85 PHE A N 1
ATOM 621 C CA . PHE A 1 85 ? -14.910 15.892 12.786 1.00 74.38 85 PHE A CA 1
ATOM 622 C C . PHE A 1 85 ? -15.242 15.120 14.063 1.00 74.38 85 PHE A C 1
ATOM 624 O O . PHE A 1 85 ? -16.337 15.245 14.600 1.00 74.38 85 PHE A O 1
ATOM 631 N N . HIS A 1 86 ? -14.255 14.412 14.611 1.00 70.19 86 HIS A N 1
ATOM 632 C CA . HIS A 1 86 ? -14.388 13.670 15.859 1.00 70.19 86 HIS A CA 1
ATOM 633 C C . HIS A 1 86 ? -14.671 14.589 17.050 1.00 70.19 86 HIS A C 1
ATOM 635 O O . HIS A 1 86 ? -15.531 14.300 17.878 1.00 70.19 86 HIS A O 1
ATOM 641 N N . ARG A 1 87 ? -14.002 15.748 17.100 1.00 73.31 87 ARG A N 1
ATOM 642 C CA . ARG A 1 87 ? -14.287 16.792 18.094 1.00 73.31 87 ARG A CA 1
ATOM 643 C C . ARG A 1 87 ? -15.659 17.435 17.908 1.00 73.31 87 ARG A C 1
ATOM 645 O O . ARG A 1 87 ? -16.285 17.769 18.904 1.00 73.31 87 ARG A O 1
ATOM 652 N N . ALA A 1 88 ? -16.116 17.614 16.670 1.00 77.69 88 ALA A N 1
ATOM 653 C CA . ALA A 1 88 ? -17.421 18.203 16.378 1.00 77.69 88 ALA A CA 1
ATOM 654 C C . ALA A 1 88 ? -18.589 17.265 16.720 1.00 77.69 88 ALA A C 1
ATOM 656 O O . ALA A 1 88 ? -19.654 17.743 17.094 1.00 77.69 88 ALA A O 1
ATOM 657 N N . LEU A 1 89 ? -18.391 15.950 16.596 1.00 78.06 89 LEU A N 1
ATOM 658 C CA . LEU A 1 89 ? -19.419 14.946 16.878 1.00 78.06 89 LEU A CA 1
ATOM 659 C C . LEU A 1 89 ? -19.401 14.414 18.315 1.00 78.06 89 LEU A C 1
ATOM 661 O O . LEU A 1 89 ? -20.261 13.608 18.657 1.00 78.06 89 LEU A O 1
ATOM 665 N N . GLU A 1 90 ? -18.419 14.811 19.131 1.00 77.94 90 GLU A N 1
ATOM 666 C CA . GLU A 1 90 ? -18.193 14.302 20.497 1.00 77.94 90 GLU A CA 1
ATOM 667 C C . GLU A 1 90 ? -18.186 12.765 20.602 1.00 77.94 90 GLU A C 1
ATOM 669 O O . GLU A 1 90 ? -18.357 12.188 21.677 1.00 77.94 90 GLU A O 1
ATOM 674 N N . THR A 1 91 ? -17.963 12.073 19.485 1.00 66.81 91 THR A N 1
ATOM 675 C CA . THR A 1 91 ? -17.913 10.619 19.454 1.00 66.81 91 THR A CA 1
ATOM 676 C C . THR A 1 91 ? -16.659 10.171 20.194 1.00 66.81 91 THR A C 1
ATOM 678 O O . THR A 1 91 ? -15.592 10.709 19.937 1.00 66.81 91 THR A O 1
ATOM 681 N N . PRO A 1 92 ? -16.708 9.211 21.124 1.00 67.06 92 PRO A N 1
ATOM 682 C CA . PRO A 1 92 ? -15.492 8.634 21.687 1.00 67.06 92 PRO A CA 1
ATOM 683 C C . PRO A 1 92 ? -14.791 7.769 20.626 1.00 67.06 92 PRO A C 1
ATOM 685 O O . PRO A 1 92 ? -15.429 6.951 19.965 1.00 67.06 92 PRO A O 1
ATOM 688 N N . THR A 1 93 ? -13.477 7.938 20.425 1.00 70.19 93 THR A N 1
ATOM 689 C CA . THR A 1 93 ? -12.699 7.002 19.590 1.00 70.19 93 THR A CA 1
ATOM 690 C C . THR A 1 93 ? -12.440 5.759 20.431 1.00 70.19 93 THR A C 1
ATOM 692 O O . THR A 1 93 ? -11.790 5.888 21.467 1.00 70.19 93 THR A O 1
ATOM 695 N N . PRO A 1 94 ? -12.853 4.557 19.999 1.00 76.50 94 PRO A N 1
ATOM 696 C CA . PRO A 1 94 ? -12.560 3.336 20.751 1.00 76.50 94 PRO A CA 1
ATOM 697 C C . PRO A 1 94 ? -11.067 2.956 20.708 1.00 76.50 94 PRO A C 1
ATOM 699 O O . PRO A 1 94 ? -10.608 2.129 21.495 1.00 76.50 94 PRO A O 1
ATOM 702 N N . TRP A 1 95 ? -10.292 3.548 19.792 1.00 82.88 95 TRP A N 1
ATOM 703 C CA . TRP A 1 95 ? -8.902 3.186 19.519 1.00 82.88 95 TRP A CA 1
ATOM 704 C C . TRP A 1 95 ? -7.901 4.042 20.282 1.00 82.88 95 TRP A C 1
ATOM 706 O O . TRP A 1 95 ? -8.020 5.263 20.337 1.00 82.88 95 TRP A O 1
ATOM 716 N N . SER A 1 96 ? -6.843 3.399 20.777 1.00 84.25 96 SER A N 1
ATOM 717 C CA . SER A 1 96 ? -5.753 4.108 21.440 1.00 84.25 96 SER A CA 1
ATOM 718 C C . SER A 1 96 ? -4.990 4.987 20.448 1.00 84.25 96 SER A C 1
ATOM 720 O O . SER A 1 96 ? -4.480 4.509 19.427 1.00 84.25 96 SER A O 1
ATOM 722 N N . THR A 1 97 ? -4.826 6.268 20.787 1.00 82.56 97 THR A N 1
ATOM 723 C CA . THR A 1 97 ? -4.144 7.266 19.933 1.00 82.56 97 THR A CA 1
ATOM 724 C C . THR A 1 97 ? -2.746 6.802 19.493 1.00 82.56 97 THR A C 1
ATOM 726 O O . THR A 1 97 ? -2.327 7.015 18.354 1.00 82.56 97 THR A O 1
ATOM 729 N N . ARG A 1 98 ? -2.009 6.115 20.382 1.00 86.19 98 ARG A N 1
ATOM 730 C CA . ARG A 1 98 ? -0.665 5.588 20.091 1.00 86.19 98 ARG A CA 1
ATOM 731 C C . ARG A 1 98 ? -0.685 4.455 19.063 1.00 86.19 98 ARG A C 1
ATOM 733 O O . ARG A 1 98 ? 0.220 4.402 18.231 1.00 86.19 98 ARG A O 1
ATOM 740 N N . SER A 1 99 ? -1.666 3.551 19.131 1.00 88.56 99 SER A N 1
ATOM 741 C CA . SER A 1 99 ? -1.784 2.457 18.161 1.00 88.56 99 SER A CA 1
ATOM 742 C C . SER A 1 99 ? -2.204 2.975 16.794 1.00 88.56 99 SER A C 1
ATOM 744 O O . SER A 1 99 ? -1.557 2.643 15.806 1.00 88.56 99 SER A O 1
ATOM 746 N N . LEU A 1 100 ? -3.196 3.870 16.756 1.00 85.94 100 LEU A N 1
ATOM 747 C CA . LEU A 1 100 ? -3.683 4.480 15.526 1.00 85.94 100 LEU A CA 1
ATOM 748 C C . LEU A 1 100 ? -2.557 5.220 14.801 1.00 85.94 100 LEU A C 1
ATOM 750 O O . LEU A 1 100 ? -2.359 5.014 13.608 1.00 85.94 100 LEU A O 1
ATOM 754 N N . ARG A 1 101 ? -1.748 6.001 15.533 1.00 85.38 101 ARG A N 1
ATOM 755 C CA . ARG A 1 101 ? -0.580 6.674 14.949 1.00 85.38 101 ARG A CA 1
ATOM 756 C C . ARG A 1 101 ? 0.396 5.684 14.313 1.00 85.38 101 ARG A C 1
ATOM 758 O O . ARG A 1 101 ? 0.815 5.904 13.187 1.00 85.38 101 ARG A O 1
ATOM 765 N N . ARG A 1 102 ? 0.738 4.596 15.014 1.00 89.19 102 ARG A N 1
ATOM 766 C CA . ARG A 1 102 ? 1.647 3.560 14.490 1.00 89.19 102 ARG A CA 1
ATOM 767 C C . ARG A 1 102 ? 1.079 2.873 13.254 1.00 89.19 102 ARG A C 1
ATOM 769 O O . ARG A 1 102 ? 1.826 2.623 12.321 1.00 89.19 102 ARG A O 1
ATOM 776 N N . VAL A 1 103 ? -0.217 2.572 13.257 1.00 89.69 103 VAL A N 1
ATOM 777 C CA . VAL A 1 103 ? -0.908 1.955 12.120 1.00 89.69 103 VAL A CA 1
ATOM 778 C C . VAL A 1 103 ? -0.850 2.875 10.907 1.00 89.69 103 VAL A C 1
ATOM 780 O O . VAL A 1 103 ? -0.447 2.423 9.844 1.00 89.69 103 VAL A O 1
ATOM 783 N N . VAL A 1 104 ? -1.157 4.165 11.072 1.00 87.06 104 VAL A N 1
ATOM 784 C CA . VAL A 1 104 ? -1.057 5.158 9.989 1.00 87.06 104 VAL A CA 1
ATOM 785 C C . VAL A 1 104 ? 0.391 5.324 9.519 1.00 87.06 104 VAL A C 1
ATOM 787 O O . VAL A 1 104 ? 0.636 5.326 8.319 1.00 87.06 104 VAL A O 1
ATOM 790 N N . ASP A 1 105 ? 1.358 5.418 10.440 1.00 89.19 105 ASP A N 1
ATOM 791 C CA . ASP A 1 105 ? 2.788 5.510 10.113 1.00 89.19 105 ASP A CA 1
ATOM 792 C C . ASP A 1 105 ? 3.244 4.318 9.247 1.00 89.19 105 ASP A C 1
ATOM 794 O O . ASP A 1 105 ? 3.869 4.509 8.202 1.00 89.19 105 ASP A O 1
ATOM 798 N N . LEU A 1 106 ? 2.922 3.093 9.676 1.00 92.06 106 LEU A N 1
ATOM 799 C CA . LEU A 1 106 ? 3.315 1.858 8.995 1.00 92.06 106 LEU A CA 1
ATOM 800 C C . LEU A 1 106 ? 2.572 1.665 7.676 1.00 92.06 106 LEU A C 1
ATOM 802 O O . LEU A 1 106 ? 3.192 1.268 6.696 1.00 92.06 106 LEU A O 1
ATOM 806 N N . PHE A 1 107 ? 1.274 1.968 7.639 1.00 90.19 107 PHE A N 1
ATOM 807 C CA . PHE A 1 107 ? 0.465 1.881 6.427 1.00 90.19 107 PHE A CA 1
ATOM 808 C C . PHE A 1 107 ? 0.999 2.817 5.342 1.00 90.19 107 PHE A C 1
ATOM 810 O O . PHE A 1 107 ? 1.246 2.377 4.221 1.00 90.19 107 PHE A O 1
ATOM 817 N N . SER A 1 108 ? 1.241 4.086 5.685 1.00 88.38 108 SER A N 1
ATOM 818 C CA . SER A 1 108 ? 1.787 5.069 4.746 1.00 88.38 108 SER A CA 1
ATOM 819 C C . SER A 1 108 ? 3.162 4.656 4.231 1.00 88.38 108 SER A C 1
ATOM 821 O O . SER A 1 108 ? 3.407 4.735 3.031 1.00 88.38 108 SER A O 1
ATOM 823 N N . LEU A 1 109 ? 4.039 4.161 5.112 1.00 90.44 109 LEU A N 1
ATOM 824 C CA . LEU A 1 109 ? 5.351 3.654 4.711 1.00 90.44 109 LEU A CA 1
ATOM 825 C C . LEU A 1 109 ? 5.232 2.457 3.759 1.00 90.44 109 LEU A C 1
ATOM 827 O O . LEU A 1 109 ? 5.895 2.424 2.728 1.00 90.44 109 LEU A O 1
ATOM 831 N N . LEU A 1 110 ? 4.388 1.483 4.092 1.00 93.25 110 LEU A N 1
ATOM 832 C CA . LEU A 1 110 ? 4.199 0.275 3.294 1.00 93.25 110 LEU A CA 1
ATOM 833 C C . LEU A 1 110 ? 3.617 0.598 1.910 1.00 93.25 110 LEU A C 1
ATOM 835 O O . LEU A 1 110 ? 4.070 0.051 0.908 1.00 93.25 110 LEU A O 1
ATOM 839 N N . LEU A 1 111 ? 2.659 1.527 1.850 1.00 90.06 111 LEU A N 1
ATOM 840 C CA . LEU A 1 111 ? 2.095 2.026 0.599 1.00 90.06 111 LEU A CA 1
ATOM 841 C C . LEU A 1 111 ? 3.141 2.776 -0.234 1.00 90.06 111 LEU A C 1
ATOM 843 O O . LEU A 1 111 ? 3.229 2.557 -1.438 1.00 90.06 111 LEU A O 1
ATOM 847 N N . ALA A 1 112 ? 3.958 3.624 0.395 1.00 89.62 112 ALA A N 1
ATOM 848 C CA . ALA A 1 112 ? 5.042 4.321 -0.290 1.00 89.62 112 ALA A CA 1
ATOM 849 C C . ALA A 1 112 ? 6.041 3.332 -0.905 1.00 89.62 112 ALA A C 1
ATOM 851 O O . ALA A 1 112 ? 6.414 3.478 -2.067 1.00 89.62 112 ALA A O 1
ATOM 852 N N . LEU A 1 113 ? 6.437 2.305 -0.146 1.00 93.38 113 LEU A N 1
ATOM 853 C CA . LEU A 1 113 ? 7.339 1.253 -0.617 1.00 93.38 113 LEU A CA 1
ATOM 854 C C . LEU A 1 113 ? 6.735 0.453 -1.776 1.00 93.38 113 LEU A C 1
ATOM 856 O O . LEU A 1 113 ? 7.441 0.188 -2.746 1.00 93.38 113 LEU A O 1
ATOM 860 N N . LEU A 1 114 ? 5.441 0.116 -1.710 1.00 92.94 114 LEU A N 1
ATOM 861 C CA . LEU A 1 114 ? 4.722 -0.516 -2.820 1.00 92.94 114 LEU A CA 1
ATOM 862 C C . LEU A 1 114 ? 4.796 0.352 -4.082 1.00 92.94 114 LEU A C 1
ATOM 864 O O . LEU A 1 114 ? 5.205 -0.133 -5.133 1.00 92.94 114 LEU A O 1
ATOM 868 N N . LEU A 1 115 ? 4.440 1.635 -3.976 1.00 91.38 115 LEU A N 1
ATOM 869 C CA . LEU A 1 115 ? 4.459 2.560 -5.112 1.00 91.38 115 LEU A CA 1
ATOM 870 C C . LEU A 1 115 ? 5.870 2.742 -5.678 1.00 91.38 115 LEU A C 1
ATOM 872 O O . LEU A 1 115 ? 6.031 2.797 -6.894 1.00 91.38 115 LEU A O 1
ATOM 876 N N . ALA A 1 116 ? 6.895 2.793 -4.826 1.00 91.12 116 ALA A N 1
ATOM 877 C CA . ALA A 1 116 ? 8.280 2.865 -5.275 1.00 91.12 116 ALA A CA 1
ATOM 878 C C . ALA A 1 116 ? 8.738 1.596 -5.990 1.00 91.12 116 ALA A C 1
ATOM 880 O O . ALA A 1 116 ? 9.387 1.698 -7.026 1.00 91.12 116 ALA A O 1
ATOM 881 N N . ALA A 1 117 ? 8.393 0.416 -5.474 1.00 92.50 117 ALA A N 1
ATOM 882 C CA . ALA A 1 117 ? 8.721 -0.843 -6.129 1.00 92.50 117 ALA A CA 1
ATOM 883 C C . ALA A 1 117 ? 8.058 -0.937 -7.512 1.00 92.50 117 ALA A C 1
ATOM 885 O O . ALA A 1 117 ? 8.746 -1.223 -8.490 1.00 92.50 117 ALA A O 1
ATOM 886 N N . LEU A 1 118 ? 6.767 -0.601 -7.614 1.00 90.00 118 LEU A N 1
ATOM 887 C CA . LEU A 1 118 ? 6.064 -0.543 -8.900 1.00 90.00 118 LEU A CA 1
ATOM 888 C C . LEU A 1 118 ? 6.710 0.477 -9.847 1.00 90.00 118 LEU A C 1
ATOM 890 O O . LEU A 1 118 ? 6.947 0.167 -11.006 1.00 90.00 118 LEU A O 1
ATOM 894 N N . HIS A 1 119 ? 7.082 1.655 -9.344 1.00 90.44 119 HIS A N 1
ATOM 895 C CA . HIS A 1 119 ? 7.740 2.699 -10.137 1.00 90.44 119 HIS A CA 1
ATOM 896 C C . HIS A 1 119 ? 9.085 2.274 -10.706 1.00 90.44 119 HIS A C 1
ATOM 898 O O . HIS A 1 119 ? 9.363 2.515 -11.877 1.00 90.44 119 HIS A O 1
ATOM 904 N N . VAL A 1 120 ? 9.911 1.620 -9.890 1.00 90.25 120 VAL A N 1
ATOM 905 C CA . VAL A 1 120 ? 11.195 1.074 -10.335 1.00 90.25 120 VAL A CA 1
ATOM 906 C C . VAL A 1 120 ? 10.966 0.043 -11.436 1.00 90.25 120 VAL A C 1
ATOM 908 O O . VAL A 1 120 ? 11.592 0.142 -12.487 1.00 90.25 120 VAL A O 1
ATOM 911 N N . VAL A 1 121 ? 10.060 -0.912 -11.216 1.00 88.88 121 VAL A N 1
ATOM 912 C CA . VAL A 1 121 ? 9.767 -1.984 -12.178 1.00 88.88 121 VAL 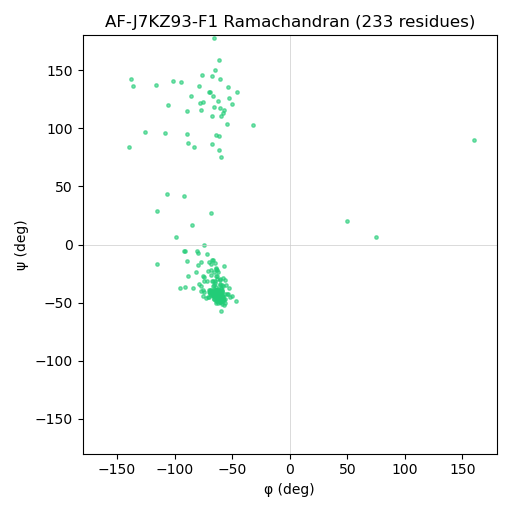A CA 1
ATOM 913 C C . VAL A 1 121 ? 9.291 -1.410 -13.512 1.00 88.88 121 VAL A C 1
ATOM 915 O O . VAL A 1 121 ? 9.894 -1.711 -14.541 1.00 88.88 121 VAL A O 1
ATOM 918 N N . THR A 1 122 ? 8.299 -0.516 -13.489 1.00 85.44 122 THR A N 1
ATOM 919 C CA . THR A 1 122 ? 7.770 0.124 -14.701 1.00 85.44 122 THR A CA 1
ATOM 920 C C . THR A 1 122 ? 8.839 0.932 -15.438 1.00 85.44 122 THR A C 1
ATOM 922 O O . THR A 1 122 ? 8.935 0.854 -16.659 1.00 85.44 122 THR A O 1
ATOM 925 N N . LEU A 1 123 ? 9.682 1.694 -14.730 1.00 87.00 123 LEU A N 1
ATOM 926 C CA . LEU A 1 123 ? 10.728 2.479 -15.392 1.00 87.00 123 LEU A CA 1
ATOM 927 C C . LEU A 1 123 ? 11.819 1.615 -16.025 1.00 87.00 123 LEU A C 1
ATOM 929 O O . LEU A 1 123 ? 12.286 1.947 -17.111 1.00 87.00 123 LEU A O 1
ATOM 933 N N . TYR A 1 124 ? 12.234 0.531 -15.367 1.00 87.56 124 TYR A N 1
ATOM 934 C CA . TYR A 1 124 ? 13.239 -0.381 -15.921 1.00 87.56 124 TYR A CA 1
ATOM 935 C C . TYR A 1 124 ? 12.736 -1.104 -17.171 1.00 87.56 124 TYR A C 1
ATOM 937 O O . TYR A 1 124 ? 13.487 -1.254 -18.135 1.00 87.56 124 TYR A O 1
ATOM 945 N N . GLU A 1 125 ? 11.473 -1.523 -17.157 1.00 84.75 125 GLU A N 1
ATOM 946 C CA . GLU A 1 125 ? 10.813 -2.143 -18.303 1.00 84.75 125 GLU A CA 1
ATOM 947 C C . GLU A 1 125 ? 10.742 -1.182 -19.495 1.00 84.75 125 GLU A C 1
ATOM 949 O O . GLU A 1 125 ? 11.223 -1.509 -20.580 1.00 84.75 125 GLU A O 1
ATOM 954 N N . VAL A 1 126 ? 10.254 0.043 -19.276 1.00 84.25 126 VAL A N 1
ATOM 955 C CA . VAL A 1 126 ? 10.152 1.069 -20.327 1.00 84.25 126 VAL A CA 1
ATOM 956 C C . VAL A 1 126 ? 11.526 1.501 -20.854 1.00 84.25 126 VAL A C 1
ATOM 958 O O . VAL A 1 126 ? 11.663 1.803 -22.038 1.00 84.25 126 VAL A O 1
ATOM 961 N N . ALA A 1 127 ? 12.560 1.510 -20.009 1.00 84.06 127 ALA A N 1
ATOM 962 C CA . ALA A 1 127 ? 13.932 1.814 -20.420 1.00 84.06 127 ALA A CA 1
ATOM 963 C C . ALA A 1 127 ? 14.612 0.668 -21.205 1.00 84.06 127 ALA A C 1
ATOM 965 O O . ALA A 1 127 ? 15.780 0.790 -21.577 1.00 84.06 127 ALA A O 1
ATOM 966 N N . GLY A 1 128 ? 13.927 -0.460 -21.436 1.00 79.00 128 GLY A N 1
ATOM 967 C CA . GLY A 1 128 ? 14.463 -1.619 -22.160 1.00 79.00 128 GLY A CA 1
ATOM 968 C C . GLY A 1 128 ? 15.468 -2.458 -21.360 1.00 79.00 128 GLY A C 1
ATOM 969 O O . GLY A 1 128 ? 16.065 -3.389 -21.899 1.00 79.00 128 GLY A O 1
ATOM 970 N N . GLY A 1 129 ? 15.653 -2.157 -20.072 1.00 75.06 129 GLY A N 1
ATOM 971 C CA . GLY A 1 129 ? 16.559 -2.855 -19.157 1.00 75.06 129 GLY A CA 1
ATOM 972 C C . GLY A 1 129 ? 15.872 -3.989 -18.402 1.00 75.06 129 GLY A C 1
ATOM 973 O O . GLY A 1 129 ? 16.065 -4.104 -17.192 1.00 75.06 129 GLY A O 1
ATOM 974 N N . GLY A 1 130 ? 15.032 -4.763 -19.097 1.00 65.31 130 GLY A N 1
ATOM 975 C CA . GLY A 1 130 ? 14.100 -5.721 -18.502 1.00 65.31 130 GLY A CA 1
ATOM 976 C C . GLY A 1 130 ? 14.738 -6.591 -17.404 1.00 65.31 130 GLY A C 1
ATOM 977 O O . GLY A 1 130 ? 15.825 -7.142 -17.614 1.00 65.31 130 GLY A O 1
ATOM 978 N N . PRO A 1 131 ? 14.103 -6.714 -16.223 1.00 67.62 131 PRO A N 1
ATOM 979 C CA . PRO A 1 131 ? 14.629 -7.529 -15.135 1.00 67.62 131 PRO A CA 1
ATOM 980 C C . PRO A 1 131 ? 14.745 -9.010 -15.530 1.00 67.62 131 PRO A C 1
ATOM 982 O O . PRO A 1 131 ? 14.061 -9.500 -16.423 1.00 67.62 131 PRO A O 1
ATOM 985 N N . SER A 1 132 ? 15.597 -9.760 -14.822 1.00 75.62 132 SER A N 1
ATOM 986 C CA . SER A 1 132 ? 15.767 -11.206 -15.052 1.00 75.62 132 SER A CA 1
ATOM 987 C C . SER A 1 132 ? 14.505 -12.029 -14.757 1.00 75.62 132 SER A C 1
ATOM 989 O O . SER A 1 132 ? 14.371 -13.156 -15.232 1.00 75.62 132 SER A O 1
ATOM 991 N N . LEU A 1 133 ? 13.585 -11.474 -13.965 1.00 76.44 133 LEU A N 1
ATOM 992 C CA . LEU A 1 133 ? 12.256 -12.012 -13.698 1.00 76.44 133 LEU A CA 1
ATOM 993 C C . LEU A 1 133 ? 11.217 -11.256 -14.539 1.00 76.44 133 LEU A C 1
ATOM 995 O O . LEU A 1 133 ? 11.310 -10.034 -14.607 1.00 76.44 133 LEU A O 1
ATOM 999 N N . PRO A 1 134 ? 10.195 -11.938 -15.096 1.00 85.62 134 PRO A N 1
ATOM 1000 C CA . PRO A 1 134 ? 9.086 -11.270 -15.773 1.00 85.62 134 PRO A CA 1
ATOM 1001 C C . PRO A 1 134 ? 8.429 -10.212 -14.877 1.00 85.62 134 PRO A C 1
ATOM 1003 O O . PRO A 1 134 ? 8.155 -10.493 -13.703 1.00 85.62 134 PRO A O 1
ATOM 1006 N N . THR A 1 135 ? 8.155 -9.031 -15.437 1.00 84.12 135 THR A N 1
ATOM 1007 C CA . THR A 1 135 ? 7.558 -7.868 -14.757 1.00 84.12 135 THR A CA 1
ATOM 1008 C C . THR A 1 135 ? 6.353 -8.263 -13.914 1.00 84.12 135 THR A C 1
ATOM 1010 O O . THR A 1 135 ? 6.303 -7.973 -12.717 1.00 84.12 135 THR A O 1
ATOM 1013 N N . ASP A 1 136 ? 5.434 -9.029 -14.491 1.00 84.50 136 ASP A N 1
ATOM 1014 C CA . ASP A 1 136 ? 4.202 -9.426 -13.822 1.00 84.50 136 ASP A CA 1
ATOM 1015 C C . ASP A 1 136 ? 4.436 -10.247 -12.546 1.00 84.50 136 ASP A C 1
ATOM 1017 O O . ASP A 1 136 ? 3.704 -10.115 -11.563 1.00 84.50 136 ASP A O 1
ATOM 1021 N N . ARG A 1 137 ? 5.490 -11.076 -12.518 1.00 87.06 137 ARG A N 1
ATOM 1022 C CA . ARG A 1 137 ? 5.858 -11.840 -11.317 1.00 87.06 137 ARG A CA 1
ATOM 1023 C C . ARG A 1 137 ? 6.382 -10.917 -10.232 1.00 87.06 137 ARG A C 1
ATOM 1025 O O . ARG A 1 137 ? 6.067 -11.110 -9.060 1.00 87.06 137 ARG A O 1
ATOM 1032 N N . ILE A 1 138 ? 7.159 -9.904 -10.609 1.00 89.00 138 ILE A N 1
ATOM 1033 C CA . ILE A 1 138 ? 7.660 -8.903 -9.665 1.00 89.00 138 ILE A CA 1
ATOM 1034 C C . ILE A 1 138 ? 6.490 -8.090 -9.107 1.00 89.00 138 ILE A C 1
ATOM 1036 O O . ILE A 1 138 ? 6.422 -7.885 -7.894 1.00 89.00 138 ILE A O 1
ATOM 1040 N N . VAL A 1 139 ? 5.531 -7.695 -9.947 1.00 89.00 139 VAL A N 1
ATOM 1041 C CA . VAL A 1 139 ? 4.306 -7.006 -9.513 1.00 89.00 139 VAL A CA 1
ATOM 1042 C C . VAL A 1 139 ? 3.509 -7.882 -8.544 1.00 89.00 139 VAL A C 1
ATOM 1044 O O . VAL A 1 139 ? 3.180 -7.427 -7.446 1.00 89.00 139 VAL A O 1
ATOM 1047 N N . ALA A 1 140 ? 3.271 -9.154 -8.880 1.00 89.94 140 ALA A N 1
ATOM 1048 C CA . ALA A 1 140 ? 2.544 -10.084 -8.016 1.00 89.94 140 ALA A CA 1
ATOM 1049 C C . ALA A 1 140 ? 3.240 -10.295 -6.659 1.00 89.94 140 ALA A C 1
ATOM 1051 O O . ALA A 1 140 ? 2.587 -10.253 -5.615 1.00 89.94 140 ALA A O 1
ATOM 1052 N N . LEU A 1 141 ? 4.568 -10.457 -6.647 1.00 91.88 141 LEU A N 1
ATOM 1053 C CA . LEU A 1 141 ? 5.358 -10.577 -5.416 1.00 91.88 141 LEU A CA 1
ATOM 1054 C C . LEU A 1 141 ? 5.344 -9.295 -4.582 1.00 91.88 141 LEU A C 1
ATOM 1056 O O . LEU A 1 141 ? 5.271 -9.356 -3.354 1.00 91.88 141 LEU A O 1
ATOM 1060 N N . THR A 1 142 ? 5.389 -8.136 -5.233 1.00 92.00 142 THR A N 1
ATOM 1061 C CA . THR A 1 142 ? 5.342 -6.837 -4.553 1.00 92.00 142 THR A CA 1
ATOM 1062 C C . THR A 1 142 ? 3.975 -6.634 -3.893 1.00 92.00 142 THR A C 1
ATOM 1064 O O . THR A 1 142 ? 3.904 -6.262 -2.720 1.00 92.00 142 THR A O 1
ATOM 1067 N N . LEU A 1 143 ? 2.886 -6.959 -4.599 1.00 91.38 143 LEU A N 1
ATOM 1068 C CA . LEU A 1 143 ? 1.529 -6.950 -4.046 1.00 91.38 143 LEU A CA 1
ATOM 1069 C C . LEU A 1 143 ? 1.378 -7.954 -2.898 1.00 91.38 143 LEU A C 1
ATOM 1071 O O . LEU A 1 143 ? 0.801 -7.621 -1.863 1.00 91.38 143 LEU A O 1
ATOM 1075 N N . ALA A 1 144 ? 1.932 -9.159 -3.042 1.00 94.31 144 ALA A N 1
ATOM 1076 C CA . ALA A 1 144 ? 1.947 -10.166 -1.987 1.00 94.31 144 ALA A CA 1
ATOM 1077 C C . ALA A 1 144 ? 2.648 -9.651 -0.721 1.00 94.31 144 ALA A C 1
ATOM 1079 O O . ALA A 1 144 ? 2.083 -9.727 0.372 1.00 94.31 144 ALA A O 1
ATOM 1080 N N . ALA A 1 145 ? 3.840 -9.063 -0.864 1.00 95.94 145 ALA A N 1
ATOM 1081 C CA . ALA A 1 145 ? 4.594 -8.484 0.246 1.00 95.94 145 ALA A CA 1
ATOM 1082 C C . ALA A 1 145 ? 3.832 -7.333 0.922 1.00 95.94 145 ALA A C 1
ATOM 1084 O O . ALA A 1 145 ? 3.778 -7.267 2.153 1.00 95.94 145 ALA A O 1
ATOM 1085 N N . PHE A 1 146 ? 3.187 -6.467 0.134 1.00 95.00 146 PHE A N 1
ATOM 1086 C CA . PHE A 1 146 ? 2.319 -5.411 0.651 1.00 95.00 146 PHE A CA 1
ATOM 1087 C C . PHE A 1 146 ? 1.150 -5.983 1.464 1.00 95.00 146 PHE A C 1
ATOM 1089 O O . PHE A 1 146 ? 0.914 -5.552 2.590 1.00 95.00 146 PHE A O 1
ATOM 1096 N N . LEU A 1 147 ? 0.443 -6.991 0.953 1.00 95.50 147 LEU A N 1
ATOM 1097 C CA . LEU A 1 147 ? -0.678 -7.613 1.667 1.00 95.50 147 LEU A CA 1
ATOM 1098 C C . LEU A 1 147 ? -0.232 -8.319 2.954 1.00 95.50 147 LEU A C 1
ATOM 1100 O O . LEU A 1 147 ? -0.885 -8.190 3.989 1.00 95.50 147 LEU A O 1
ATOM 1104 N N . VAL A 1 148 ? 0.910 -9.005 2.937 1.00 96.88 148 VAL A N 1
ATOM 1105 C CA . VAL A 1 148 ? 1.493 -9.590 4.155 1.00 96.88 148 VAL A CA 1
ATOM 1106 C C . VAL A 1 148 ? 1.828 -8.499 5.175 1.00 96.88 148 VAL A C 1
ATOM 1108 O O . VAL A 1 148 ? 1.480 -8.630 6.351 1.00 96.88 148 VAL A O 1
ATOM 1111 N N . GLY A 1 149 ? 2.425 -7.389 4.732 1.00 96.38 149 GLY A N 1
ATOM 1112 C CA . GLY A 1 149 ? 2.683 -6.226 5.583 1.00 96.38 149 GLY A CA 1
ATOM 1113 C C . GLY A 1 149 ? 1.399 -5.631 6.172 1.00 96.38 149 GLY A C 1
ATOM 1114 O O . GLY A 1 149 ? 1.343 -5.361 7.370 1.00 96.38 149 GLY A O 1
ATOM 1115 N N . MET A 1 150 ? 0.336 -5.511 5.372 1.00 94.44 150 MET A N 1
ATOM 1116 C CA . MET A 1 150 ? -0.990 -5.078 5.827 1.00 94.44 150 MET A CA 1
ATOM 1117 C C . MET A 1 150 ? -1.557 -6.001 6.907 1.00 94.44 150 MET A C 1
ATOM 1119 O O . MET A 1 150 ? -2.037 -5.530 7.942 1.00 94.44 150 MET A O 1
ATOM 1123 N N . GLY A 1 151 ? -1.452 -7.315 6.702 1.00 94.94 151 GLY A N 1
ATOM 1124 C CA . GLY A 1 151 ? -1.852 -8.314 7.688 1.00 94.94 151 GLY A CA 1
ATOM 1125 C C . GLY A 1 151 ? -1.086 -8.184 9.007 1.00 94.94 151 GLY A C 1
ATOM 1126 O O . GLY A 1 151 ? -1.681 -8.293 10.079 1.00 94.94 151 GLY A O 1
ATOM 1127 N N . ALA A 1 152 ? 0.206 -7.853 8.950 1.00 96.62 152 ALA A N 1
ATOM 1128 C CA . ALA A 1 152 ? 1.031 -7.613 10.135 1.00 96.62 152 ALA A CA 1
ATOM 1129 C C . ALA A 1 152 ? 0.695 -6.300 10.874 1.00 96.62 152 ALA A C 1
ATOM 1131 O O . ALA A 1 152 ? 0.964 -6.184 12.072 1.00 96.62 152 ALA A O 1
ATOM 1132 N N . ILE A 1 153 ? 0.089 -5.318 10.196 1.00 94.94 153 ILE A N 1
ATOM 1133 C CA . ILE A 1 153 ? -0.326 -4.044 10.805 1.00 94.94 153 ILE A CA 1
ATOM 1134 C C . ILE A 1 153 ? -1.616 -4.202 11.622 1.00 94.94 153 ILE A C 1
ATOM 1136 O O . ILE A 1 153 ? -1.746 -3.575 12.675 1.00 94.94 153 ILE A O 1
ATOM 1140 N N . ALA A 1 154 ? -2.563 -5.041 11.190 1.00 91.25 154 ALA A N 1
ATOM 1141 C CA . ALA A 1 154 ? -3.878 -5.152 11.837 1.00 91.25 154 ALA A CA 1
ATOM 1142 C C . ALA A 1 154 ? -3.827 -5.441 13.362 1.00 91.25 154 ALA A C 1
ATOM 1144 O O . ALA A 1 154 ? -4.523 -4.747 14.111 1.00 91.25 154 ALA A O 1
ATOM 1145 N N . PRO A 1 155 ? -2.967 -6.346 13.883 1.00 92.12 155 PRO A N 1
ATOM 1146 C CA . PRO A 1 155 ? -2.841 -6.603 15.324 1.00 92.12 155 PRO A CA 1
ATOM 1147 C C . PRO A 1 155 ? -2.302 -5.421 16.146 1.00 92.12 155 PRO A C 1
ATOM 1149 O O . PRO A 1 155 ? -2.392 -5.426 17.378 1.00 92.12 155 PRO A O 1
ATOM 1152 N N . ILE A 1 156 ? -1.709 -4.418 15.491 1.00 94.00 156 ILE A N 1
ATOM 1153 C CA . ILE A 1 156 ? -1.162 -3.229 16.151 1.00 94.00 156 ILE A CA 1
ATOM 1154 C C . ILE A 1 156 ? -2.292 -2.299 16.588 1.00 94.00 156 ILE A C 1
ATOM 1156 O O . ILE A 1 156 ? -2.140 -1.643 17.619 1.00 94.00 156 ILE A O 1
ATOM 1160 N N . LEU A 1 157 ? -3.411 -2.255 15.854 1.00 91.44 157 LEU A N 1
ATOM 1161 C CA . LEU A 1 157 ? -4.564 -1.425 16.197 1.00 91.44 157 LEU A CA 1
ATOM 1162 C C . LEU A 1 157 ? -5.211 -1.955 17.482 1.00 91.44 157 LEU A C 1
ATOM 1164 O O . LEU A 1 157 ? -5.790 -3.045 17.505 1.00 91.44 157 LEU A O 1
ATOM 1168 N N . ARG A 1 158 ? -5.084 -1.187 18.568 1.00 91.25 158 ARG A N 1
ATOM 1169 C CA . ARG A 1 158 ? -5.558 -1.577 19.900 1.00 91.25 158 ARG A CA 1
ATOM 1170 C C . ARG A 1 158 ? -6.648 -0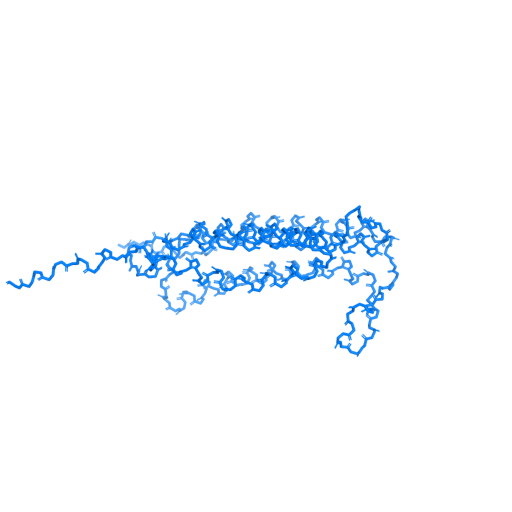.642 20.388 1.00 91.25 158 ARG A C 1
ATOM 1172 O O . ARG A 1 158 ? -6.488 0.581 20.293 1.00 91.25 158 ARG A O 1
ATOM 1179 N N . ALA A 1 159 ? -7.686 -1.212 20.982 1.00 88.62 159 ALA A N 1
ATOM 1180 C CA . ALA A 1 159 ? -8.640 -0.462 21.781 1.00 88.62 159 ALA A CA 1
ATOM 1181 C C . ALA A 1 159 ? -7.945 0.200 22.978 1.00 88.62 159 ALA A C 1
ATOM 1183 O O . ALA A 1 159 ? -7.018 -0.369 23.554 1.00 88.62 159 ALA A O 1
ATOM 1184 N N . GLU A 1 160 ? -8.360 1.419 23.329 1.00 86.62 160 GLU A N 1
ATOM 1185 C CA . GLU A 1 160 ? -7.833 2.099 24.522 1.00 86.62 160 GLU A CA 1
ATOM 1186 C C . GLU A 1 160 ? -8.405 1.496 25.803 1.00 86.62 160 GLU A C 1
ATOM 1188 O O . GLU A 1 160 ? -7.674 1.286 26.767 1.00 86.62 160 GLU A O 1
ATOM 1193 N N . ARG A 1 161 ? -9.704 1.190 25.773 1.00 84.69 161 ARG A N 1
ATOM 1194 C CA . ARG A 1 161 ? -10.463 0.595 26.873 1.00 84.69 161 ARG A CA 1
ATOM 1195 C C . ARG A 1 161 ? -11.410 -0.456 26.306 1.00 84.69 161 ARG A C 1
ATOM 1197 O O . ARG A 1 161 ? -12.552 -0.139 25.964 1.00 84.69 161 ARG A O 1
ATOM 1204 N N . PRO A 1 162 ? -10.926 -1.688 26.078 1.00 80.81 162 PRO A N 1
ATOM 1205 C CA . PRO A 1 162 ? -11.726 -2.712 25.424 1.00 80.81 162 PRO A CA 1
ATOM 1206 C C . PRO A 1 162 ? -13.024 -3.000 26.174 1.00 80.81 162 PRO A C 1
ATOM 1208 O O . PRO A 1 162 ? -14.051 -3.193 25.541 1.00 80.81 162 PRO A O 1
ATOM 1211 N N . GLU A 1 163 ? -13.010 -2.948 27.500 1.00 85.31 163 GLU A N 1
ATOM 1212 C CA . GLU A 1 163 ? -14.152 -3.179 28.383 1.00 85.31 163 GLU A CA 1
ATOM 1213 C C . GLU A 1 163 ? -15.317 -2.189 28.227 1.00 85.31 163 GLU A C 1
ATOM 1215 O O . GLU A 1 163 ? -16.449 -2.557 28.542 1.00 85.31 163 GLU A O 1
ATOM 1220 N N . GLU A 1 164 ? -15.079 -0.976 27.718 1.00 84.38 164 GLU A N 1
ATOM 1221 C CA . GLU A 1 164 ? -16.107 0.073 27.656 1.00 84.38 164 GLU A CA 1
ATOM 1222 C C . GLU A 1 164 ? -17.148 -0.162 26.561 1.00 84.38 164 GLU A C 1
ATOM 1224 O O . GLU A 1 164 ? -18.289 0.281 26.695 1.00 84.38 164 GLU A O 1
ATOM 1229 N N . THR A 1 165 ? -16.790 -0.853 25.471 1.00 83.62 165 THR A N 1
ATOM 1230 C CA . THR A 1 165 ? -17.716 -1.061 24.349 1.00 83.62 165 THR A CA 1
ATOM 1231 C C . THR A 1 165 ? -17.657 -2.488 23.799 1.00 83.62 165 THR A C 1
ATOM 1233 O O . THR A 1 165 ? -16.577 -3.069 23.671 1.00 83.62 165 THR A O 1
ATOM 1236 N N . PRO A 1 166 ? -18.804 -3.076 23.401 1.00 84.31 166 PRO A N 1
ATOM 1237 C CA . PRO A 1 166 ? -18.826 -4.411 22.804 1.00 84.31 166 PRO A CA 1
ATOM 1238 C C . PRO A 1 166 ? -18.002 -4.482 21.510 1.00 84.31 166 PRO A C 1
ATOM 1240 O O . PRO A 1 166 ? -17.334 -5.484 21.271 1.00 84.31 166 PRO A O 1
ATOM 1243 N N . ALA A 1 167 ? -17.985 -3.403 20.721 1.00 82.81 167 ALA A N 1
ATOM 1244 C CA . ALA A 1 167 ? -17.189 -3.306 19.500 1.00 82.81 167 ALA A CA 1
ATOM 1245 C C . ALA A 1 167 ? -15.676 -3.360 19.776 1.00 82.81 167 ALA A C 1
ATOM 1247 O O . ALA A 1 167 ? -14.944 -4.025 19.045 1.00 82.81 167 ALA A O 1
ATOM 1248 N N . ALA A 1 168 ? -15.201 -2.709 20.843 1.00 86.81 168 ALA A N 1
ATOM 1249 C CA . ALA A 1 168 ? -13.790 -2.735 21.213 1.00 86.81 168 ALA A CA 1
ATOM 1250 C C . ALA A 1 168 ? -13.345 -4.118 21.719 1.00 86.81 168 ALA A C 1
ATOM 1252 O O . ALA A 1 168 ? -12.294 -4.601 21.296 1.00 86.81 168 ALA A O 1
ATOM 1253 N N . ARG A 1 169 ? -14.161 -4.793 22.547 1.00 87.94 169 ARG A N 1
ATOM 1254 C CA . ARG A 1 169 ? -13.898 -6.189 22.963 1.00 87.94 169 ARG A CA 1
ATOM 1255 C C . ARG A 1 169 ? -13.827 -7.135 21.772 1.00 87.94 169 ARG A C 1
ATOM 1257 O O . ARG A 1 169 ? -12.882 -7.912 21.665 1.00 87.94 169 ARG A O 1
ATOM 1264 N N . TRP A 1 170 ? -14.806 -7.040 20.873 1.00 89.06 170 TRP A N 1
ATOM 1265 C CA . TRP A 1 170 ? -14.840 -7.848 19.659 1.00 89.06 170 TRP A CA 1
ATOM 1266 C C . TRP A 1 170 ? -13.590 -7.620 18.800 1.00 89.06 170 TRP A C 1
ATOM 1268 O O . TRP A 1 170 ? -12.953 -8.584 18.380 1.00 89.06 170 TRP A O 1
ATOM 1278 N N . TRP A 1 171 ? -13.187 -6.363 18.586 1.00 91.00 171 TRP A N 1
ATOM 1279 C CA . TRP A 1 171 ? -12.000 -6.055 17.788 1.00 91.00 171 TRP A CA 1
ATOM 1280 C C . TRP A 1 171 ? -10.717 -6.629 18.399 1.00 91.00 171 TRP A C 1
ATOM 1282 O O . TRP A 1 171 ? -9.899 -7.196 17.676 1.00 91.00 171 TRP A O 1
ATOM 1292 N N . GLU A 1 172 ? -10.536 -6.533 19.720 1.00 91.69 172 GLU A N 1
ATOM 1293 C CA . GLU A 1 172 ? -9.362 -7.109 20.390 1.00 91.69 172 GLU A CA 1
ATOM 1294 C C . GLU A 1 172 ? -9.239 -8.625 20.162 1.00 91.69 172 GLU A C 1
ATOM 1296 O O . GLU A 1 172 ? -8.121 -9.123 20.010 1.00 91.69 172 GLU A O 1
ATOM 1301 N N . GLN A 1 173 ? -10.368 -9.337 20.080 1.00 90.38 173 GLN A N 1
ATOM 1302 C CA . GLN A 1 173 ? -10.412 -10.764 19.746 1.00 90.38 173 GLN A CA 1
ATOM 1303 C C . GLN A 1 173 ? -10.209 -11.016 18.239 1.00 90.38 173 GLN A C 1
ATOM 1305 O O . GLN A 1 173 ? -9.505 -11.949 17.853 1.00 90.38 173 GLN A O 1
ATOM 1310 N N . ALA A 1 174 ? -10.801 -10.185 17.374 1.00 91.44 174 ALA A N 1
ATOM 1311 C CA . ALA A 1 174 ? -10.812 -10.374 15.921 1.00 91.44 174 ALA A CA 1
ATOM 1312 C C . ALA A 1 174 ? -9.505 -9.963 15.224 1.00 91.44 174 ALA A C 1
ATOM 1314 O O . ALA A 1 174 ? -9.114 -10.580 14.234 1.00 91.44 174 ALA A O 1
ATOM 1315 N N . ARG A 1 175 ? -8.803 -8.929 15.707 1.00 92.06 175 ARG A N 1
ATOM 1316 C CA . ARG A 1 175 ? -7.703 -8.268 14.972 1.00 92.06 175 ARG A CA 1
ATOM 1317 C C . ARG A 1 175 ? -6.578 -9.205 14.523 1.00 92.06 175 ARG A C 1
ATOM 1319 O O . ARG A 1 175 ? -5.991 -8.993 13.466 1.00 92.06 175 ARG A O 1
ATOM 1326 N N . GLY A 1 176 ? -6.272 -10.229 15.325 1.00 93.00 176 GLY A N 1
ATOM 1327 C CA . GLY A 1 176 ? -5.242 -11.219 15.008 1.00 93.00 176 GLY A CA 1
ATOM 1328 C C . GLY A 1 176 ? -5.662 -12.089 13.828 1.00 93.00 176 GLY A C 1
ATOM 1329 O O . GLY A 1 176 ? -4.884 -12.294 12.900 1.00 93.00 176 GLY A O 1
ATOM 1330 N N . TRP A 1 177 ? -6.924 -12.514 13.824 1.00 94.50 177 TRP A N 1
ATOM 1331 C CA . TRP A 1 177 ? -7.525 -13.301 12.751 1.00 94.50 177 TRP A CA 1
ATOM 1332 C C . TRP A 1 177 ? -7.712 -12.496 11.474 1.00 94.50 177 TRP A C 1
ATOM 1334 O O . TRP A 1 177 ? -7.428 -13.002 10.391 1.00 94.50 177 TRP A O 1
ATOM 1344 N N . VAL A 1 178 ? -8.123 -11.232 11.589 1.00 92.50 178 VAL A N 1
ATOM 1345 C CA . VAL A 1 178 ? -8.185 -10.306 10.452 1.00 92.50 178 VAL A CA 1
ATOM 1346 C C . VAL A 1 178 ? -6.796 -10.146 9.832 1.00 92.50 178 VAL A C 1
ATOM 1348 O O . VAL A 1 178 ? -6.640 -10.343 8.628 1.00 92.50 178 VAL A O 1
ATOM 1351 N N . GLY A 1 179 ? -5.773 -9.877 10.650 1.00 93.75 179 GLY A N 1
ATOM 1352 C CA . GLY A 1 179 ? -4.391 -9.767 10.184 1.00 93.75 179 GLY A CA 1
ATOM 1353 C C . GLY A 1 179 ? -3.880 -11.036 9.501 1.00 93.75 179 GLY A C 1
ATOM 1354 O O . GLY A 1 179 ? -3.359 -10.972 8.388 1.00 93.75 179 GLY A O 1
ATOM 1355 N N . ALA A 1 180 ? -4.097 -12.200 10.120 1.00 95.31 180 ALA A N 1
ATOM 1356 C CA . ALA A 1 180 ? -3.718 -13.494 9.555 1.00 95.31 180 ALA A CA 1
ATOM 1357 C C . ALA A 1 180 ? -4.431 -13.783 8.224 1.00 95.31 180 ALA A C 1
ATOM 1359 O O . ALA A 1 180 ? -3.803 -14.271 7.288 1.00 95.31 180 ALA A O 1
ATOM 1360 N N . SER A 1 181 ? -5.716 -13.438 8.116 1.00 93.31 181 SER A N 1
ATOM 1361 C CA . SER A 1 181 ? -6.508 -13.651 6.899 1.00 93.31 181 SER A CA 1
ATOM 1362 C C . SER A 1 181 ? -6.002 -12.786 5.743 1.00 93.31 181 SER A C 1
ATOM 1364 O O . SER A 1 181 ? -5.828 -13.288 4.635 1.00 93.31 181 SER A O 1
ATOM 1366 N N . ILE A 1 182 ? -5.687 -11.511 5.999 1.00 94.50 182 ILE A N 1
ATOM 1367 C CA . ILE A 1 182 ? -5.085 -10.618 4.994 1.00 94.50 182 ILE A CA 1
ATOM 1368 C C . ILE A 1 182 ? -3.703 -11.140 4.570 1.00 94.50 182 ILE A C 1
ATOM 1370 O O . ILE A 1 182 ? -3.409 -11.210 3.376 1.00 94.50 182 ILE A O 1
ATOM 1374 N N . ALA A 1 183 ? -2.868 -11.551 5.530 1.00 96.06 183 ALA A N 1
ATOM 1375 C CA . ALA A 1 183 ? -1.548 -12.096 5.228 1.00 96.06 183 ALA A CA 1
ATOM 1376 C C . ALA A 1 183 ? -1.634 -13.380 4.388 1.00 96.06 183 ALA A C 1
ATOM 1378 O O . ALA A 1 183 ? -0.857 -13.546 3.451 1.00 96.06 183 ALA A O 1
ATOM 1379 N N . LEU A 1 184 ? -2.604 -14.252 4.671 1.00 95.38 184 LEU A N 1
ATOM 1380 C CA . LEU A 1 184 ? -2.840 -15.475 3.906 1.00 95.38 184 LEU A CA 1
ATOM 1381 C C . LEU A 1 184 ? -3.262 -15.179 2.462 1.00 95.38 184 LEU A C 1
ATOM 1383 O O . LEU A 1 184 ? -2.770 -15.841 1.551 1.00 95.38 184 LEU A O 1
ATOM 1387 N N . VAL A 1 185 ? -4.096 -14.156 2.237 1.00 94.44 185 VAL A N 1
ATOM 1388 C CA . VAL A 1 185 ? -4.397 -13.673 0.877 1.00 94.44 185 VAL A CA 1
ATOM 1389 C C . VAL A 1 185 ? -3.117 -13.203 0.188 1.00 94.44 185 VAL A C 1
ATOM 1391 O O . VAL A 1 185 ? -2.872 -13.593 -0.947 1.00 94.44 185 VAL A O 1
ATOM 1394 N N . GLY A 1 186 ? -2.258 -12.447 0.879 1.00 95.06 186 GLY A N 1
ATOM 1395 C CA . GLY A 1 186 ? -0.958 -12.031 0.344 1.00 95.06 186 GLY A CA 1
ATOM 1396 C C . GLY A 1 186 ? -0.063 -13.206 -0.057 1.00 95.06 186 GLY A C 1
ATOM 1397 O O . GLY A 1 186 ? 0.458 -13.230 -1.170 1.00 95.06 186 GLY A O 1
ATOM 1398 N N . VAL A 1 187 ? 0.065 -14.218 0.804 1.00 95.75 187 VAL A N 1
ATOM 1399 C CA . VAL A 1 187 ? 0.824 -15.442 0.497 1.00 95.75 187 VAL A CA 1
ATOM 1400 C C . VAL A 1 187 ? 0.227 -16.171 -0.706 1.00 95.75 187 VAL A C 1
ATOM 1402 O O . VAL A 1 187 ? 0.971 -16.552 -1.607 1.00 95.75 187 VAL A O 1
ATOM 1405 N N . ALA A 1 188 ? -1.098 -16.325 -0.760 1.00 93.31 188 ALA A N 1
ATOM 1406 C CA . ALA A 1 188 ? -1.778 -16.957 -1.887 1.00 93.31 188 ALA A CA 1
ATOM 1407 C C . ALA A 1 188 ? -1.530 -16.196 -3.200 1.00 93.31 188 ALA A C 1
ATOM 1409 O O . ALA A 1 188 ? -1.179 -16.824 -4.197 1.00 93.31 188 ALA A O 1
ATOM 1410 N N . THR A 1 189 ? -1.617 -14.862 -3.183 1.00 92.25 189 THR A N 1
ATOM 1411 C CA . THR A 1 189 ? -1.270 -13.997 -4.322 1.00 92.25 189 THR A CA 1
ATOM 1412 C C . THR A 1 189 ? 0.165 -14.240 -4.789 1.00 92.25 189 THR A C 1
ATOM 1414 O O . THR A 1 189 ? 0.401 -14.431 -5.979 1.00 92.25 189 THR A O 1
ATOM 1417 N N . GLY A 1 190 ? 1.129 -14.300 -3.865 1.00 91.88 190 GLY A N 1
ATOM 1418 C CA . GLY A 1 190 ? 2.535 -14.540 -4.202 1.00 91.88 190 GLY A CA 1
ATOM 1419 C C . GLY A 1 190 ? 2.778 -15.932 -4.789 1.00 91.88 190 GLY A C 1
ATOM 1420 O O . GLY A 1 190 ? 3.459 -16.065 -5.803 1.00 91.88 190 GLY A O 1
ATOM 1421 N N . VAL A 1 191 ? 2.181 -16.970 -4.195 1.00 92.94 191 VAL A N 1
ATOM 1422 C CA . VAL A 1 191 ? 2.274 -18.351 -4.697 1.00 92.94 191 VAL A CA 1
ATOM 1423 C C . VAL A 1 191 ? 1.656 -18.459 -6.089 1.00 92.94 191 VAL A C 1
ATOM 1425 O O . VAL A 1 191 ? 2.285 -19.012 -6.988 1.00 92.94 191 VAL A O 1
ATOM 1428 N N . MET A 1 192 ? 0.462 -17.899 -6.301 1.00 90.38 192 MET A N 1
ATOM 1429 C CA . MET A 1 192 ? -0.184 -17.919 -7.614 1.00 90.38 192 MET A CA 1
ATOM 1430 C C . MET A 1 192 ? 0.617 -17.138 -8.656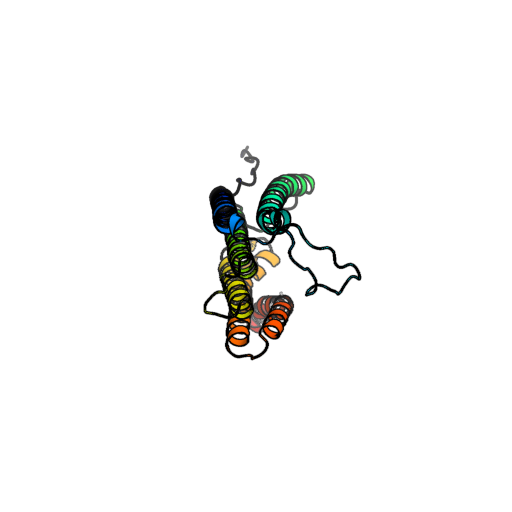 1.00 90.38 192 MET A C 1
ATOM 1432 O O . MET A 1 192 ? 0.810 -17.649 -9.753 1.00 90.38 192 MET A O 1
ATOM 1436 N N . GLY A 1 193 ? 1.154 -15.966 -8.309 1.00 88.69 193 GLY A N 1
ATOM 1437 C CA . GLY A 1 193 ? 1.987 -15.174 -9.218 1.00 88.69 193 GLY A CA 1
ATOM 1438 C C . GLY A 1 193 ? 3.295 -15.863 -9.622 1.00 88.69 193 GLY A C 1
ATOM 1439 O O . GLY A 1 193 ? 3.815 -15.610 -10.704 1.00 88.69 193 GLY A O 1
ATOM 1440 N N . LEU A 1 194 ? 3.826 -16.755 -8.779 1.00 88.69 194 LEU A N 1
ATOM 1441 C CA . LEU A 1 194 ? 5.020 -17.544 -9.092 1.00 88.69 194 LEU A CA 1
ATOM 1442 C C . LEU A 1 194 ? 4.719 -18.814 -9.896 1.00 88.69 194 LEU A C 1
ATOM 1444 O O . LEU A 1 194 ? 5.533 -19.209 -10.731 1.00 88.69 194 LEU A O 1
ATOM 1448 N N . VAL A 1 195 ? 3.598 -19.476 -9.602 1.00 88.75 195 VAL A N 1
ATOM 1449 C CA . VAL A 1 195 ? 3.274 -20.806 -10.137 1.00 88.75 195 VAL A CA 1
ATOM 1450 C C . VAL A 1 195 ? 2.477 -20.726 -11.436 1.00 88.75 195 VAL A C 1
ATOM 1452 O O . VAL A 1 195 ? 2.666 -21.568 -12.314 1.00 88.75 195 VAL A O 1
ATOM 1455 N N . LEU A 1 196 ? 1.574 -19.752 -11.569 1.00 86.19 196 LEU A N 1
ATOM 1456 C CA . LEU A 1 196 ? 0.702 -19.671 -12.734 1.00 86.19 196 LEU A CA 1
ATOM 1457 C C . LEU A 1 196 ? 1.454 -19.139 -13.968 1.00 86.19 196 LEU A C 1
ATOM 1459 O O . LEU A 1 196 ? 2.332 -18.283 -13.838 1.00 86.19 196 LEU A O 1
ATOM 1463 N N . PRO A 1 197 ? 1.103 -19.623 -15.176 1.00 79.69 197 PRO A N 1
ATOM 1464 C CA . PRO A 1 197 ? 1.660 -19.103 -16.425 1.00 79.69 197 PRO A CA 1
ATOM 1465 C C . PRO A 1 197 ? 1.236 -17.657 -16.683 1.00 79.69 197 PRO A C 1
ATOM 1467 O O . PRO A 1 197 ? 2.021 -16.885 -17.220 1.00 79.69 197 PRO A O 1
ATOM 1470 N N . ASP A 1 198 ? 0.007 -17.322 -16.279 1.00 78.94 198 ASP A N 1
ATOM 1471 C CA . ASP A 1 198 ? -0.564 -15.986 -16.358 1.00 78.94 198 ASP A CA 1
ATOM 1472 C C . ASP A 1 198 ? -0.662 -15.369 -14.946 1.00 78.94 198 ASP A C 1
ATOM 1474 O O . ASP A 1 198 ? -1.603 -15.650 -14.191 1.00 78.94 198 ASP A O 1
ATOM 1478 N N . PRO A 1 199 ? 0.327 -14.557 -14.549 1.00 69.81 199 PRO A N 1
ATOM 1479 C CA . PRO A 1 199 ? 0.364 -13.888 -13.251 1.00 69.81 199 PRO A CA 1
ATOM 1480 C C . PRO A 1 199 ? -0.720 -12.816 -13.077 1.00 69.81 199 PRO A C 1
ATOM 1482 O O . PRO A 1 199 ? -0.979 -12.423 -11.938 1.00 69.81 199 PRO A O 1
ATOM 1485 N N . THR A 1 200 ? -1.417 -12.384 -14.136 1.00 72.00 200 THR A N 1
ATOM 1486 C CA . THR A 1 200 ? -2.561 -11.465 -13.983 1.00 72.00 200 THR A CA 1
ATOM 1487 C C . THR A 1 200 ? -3.695 -12.109 -13.184 1.00 72.00 200 THR A C 1
ATOM 1489 O O . THR A 1 200 ? -4.395 -11.430 -12.430 1.00 72.00 200 THR A O 1
ATOM 1492 N N . VAL A 1 201 ? -3.803 -13.442 -13.220 1.00 75.19 201 VAL A N 1
ATOM 1493 C CA . VAL A 1 201 ? -4.765 -14.201 -12.412 1.00 75.19 201 VAL A CA 1
ATOM 1494 C C . VAL A 1 201 ? -4.496 -14.036 -10.912 1.00 75.19 201 VAL A C 1
ATOM 1496 O O . VAL A 1 201 ? -5.432 -14.030 -10.108 1.00 75.19 201 VAL A O 1
ATOM 1499 N N . ALA A 1 202 ? -3.238 -13.811 -10.520 1.00 75.56 202 ALA A N 1
ATOM 1500 C CA . ALA A 1 202 ? -2.882 -13.504 -9.138 1.00 75.56 202 ALA A CA 1
ATOM 1501 C C . ALA A 1 202 ? -3.401 -12.126 -8.690 1.00 75.56 202 ALA A C 1
ATOM 1503 O O . ALA A 1 202 ? -3.603 -11.902 -7.503 1.00 75.56 202 ALA A O 1
ATOM 1504 N N . ALA A 1 203 ? -3.696 -11.190 -9.596 1.00 71.12 203 ALA A N 1
ATOM 1505 C CA . ALA A 1 203 ? -4.336 -9.936 -9.199 1.00 71.12 203 ALA A CA 1
ATOM 1506 C C . ALA A 1 203 ? -5.776 -10.170 -8.700 1.00 71.12 203 ALA A C 1
ATOM 1508 O O . ALA A 1 203 ? -6.233 -9.489 -7.778 1.00 71.12 203 ALA A O 1
ATOM 1509 N N . TYR A 1 204 ? -6.481 -11.178 -9.229 1.00 80.12 204 TYR A N 1
ATOM 1510 C CA . TYR A 1 204 ? -7.837 -11.504 -8.779 1.00 80.12 204 TYR A CA 1
ATOM 1511 C C . TYR A 1 204 ? -7.879 -12.060 -7.356 1.00 80.12 204 TYR A C 1
ATOM 1513 O O . TYR A 1 204 ? -8.879 -11.866 -6.665 1.00 80.12 204 TYR A O 1
ATOM 1521 N N . THR A 1 205 ? -6.806 -12.680 -6.853 1.00 81.62 205 THR A N 1
ATOM 1522 C CA . THR A 1 205 ? -6.790 -13.141 -5.454 1.00 81.62 205 THR A CA 1
ATOM 1523 C C . THR A 1 205 ? -6.833 -11.985 -4.467 1.00 81.62 205 THR A C 1
ATOM 1525 O O . THR A 1 205 ? -7.350 -12.158 -3.366 1.00 81.62 205 THR A O 1
ATOM 1528 N N . VAL A 1 206 ? -6.413 -10.779 -4.863 1.00 77.38 206 VAL A N 1
ATOM 1529 C CA . VAL A 1 206 ? -6.586 -9.565 -4.048 1.00 77.38 206 VAL A CA 1
ATOM 1530 C C . VAL A 1 206 ? -8.071 -9.284 -3.778 1.00 77.38 206 VAL A C 1
ATOM 1532 O O . VAL A 1 206 ? -8.417 -8.798 -2.701 1.00 77.38 206 VAL A O 1
ATOM 1535 N N . MET A 1 207 ? -8.978 -9.666 -4.687 1.00 84.12 207 MET A N 1
ATOM 1536 C CA . MET A 1 207 ? -10.426 -9.516 -4.481 1.00 84.12 207 MET A CA 1
ATOM 1537 C C . MET A 1 207 ? -10.949 -10.366 -3.312 1.00 84.12 207 MET A C 1
ATOM 1539 O O . MET A 1 207 ? -11.973 -10.028 -2.715 1.00 84.12 207 MET A O 1
ATOM 1543 N N . LEU A 1 208 ? -10.224 -11.420 -2.915 1.00 84.75 208 LEU A N 1
ATOM 1544 C CA . LEU A 1 208 ? -10.553 -12.234 -1.741 1.00 84.75 208 LEU A CA 1
ATOM 1545 C C . LEU A 1 208 ? -10.278 -11.512 -0.418 1.00 84.75 208 LEU A C 1
ATOM 1547 O O . LEU A 1 208 ? -10.690 -12.010 0.627 1.00 84.75 208 LEU A O 1
ATOM 1551 N N . MET A 1 209 ? -9.642 -10.336 -0.431 1.00 83.75 209 MET A N 1
ATOM 1552 C CA . MET A 1 209 ? -9.341 -9.583 0.787 1.00 83.75 209 MET A CA 1
ATOM 1553 C C . MET A 1 209 ? -10.608 -9.214 1.570 1.00 83.75 209 MET A C 1
ATOM 1555 O O . MET A 1 209 ? -10.640 -9.392 2.783 1.00 83.75 209 MET A O 1
ATOM 1559 N N . GLY A 1 210 ? -11.672 -8.764 0.896 1.00 83.06 210 GLY A N 1
ATOM 1560 C CA . GLY A 1 210 ? -12.955 -8.459 1.543 1.00 83.06 210 GLY A CA 1
ATOM 1561 C C . GLY A 1 210 ? -13.555 -9.683 2.251 1.00 83.06 210 GLY A C 1
ATOM 1562 O O . GLY A 1 210 ? -13.750 -9.642 3.468 1.00 83.06 210 GLY A O 1
ATOM 1563 N N . PRO A 1 211 ? -13.785 -10.798 1.532 1.00 87.56 211 PRO A N 1
ATOM 1564 C CA . PRO A 1 211 ? -14.212 -12.061 2.130 1.00 87.56 211 PRO A CA 1
ATOM 1565 C C . PRO A 1 211 ? -13.300 -12.551 3.264 1.00 87.56 211 PRO A C 1
ATOM 1567 O O . PRO A 1 211 ? -13.796 -12.960 4.310 1.00 87.56 211 PRO A O 1
ATOM 1570 N N . ALA A 1 212 ? -11.979 -12.467 3.106 1.00 88.06 212 ALA A N 1
ATOM 1571 C CA . ALA A 1 212 ? -11.015 -12.901 4.116 1.00 88.06 212 ALA A CA 1
ATOM 1572 C C . ALA A 1 212 ? -11.099 -12.057 5.396 1.00 88.06 212 ALA A C 1
ATOM 1574 O O . ALA A 1 212 ? -11.080 -12.604 6.499 1.00 88.06 212 ALA A O 1
ATOM 1575 N N . ILE A 1 213 ? -11.258 -10.736 5.268 1.00 84.06 213 ILE A N 1
ATOM 1576 C CA . ILE A 1 213 ? -11.497 -9.844 6.408 1.00 84.06 213 ILE A CA 1
ATOM 1577 C C . ILE A 1 213 ? -12.803 -10.227 7.105 1.00 84.06 213 ILE A C 1
ATOM 1579 O O . ILE A 1 213 ? -12.815 -10.339 8.327 1.00 84.06 213 ILE A O 1
ATOM 1583 N N . LEU A 1 214 ? -13.882 -10.478 6.355 1.00 88.25 214 LEU A N 1
ATOM 1584 C CA . LEU A 1 214 ? -15.164 -10.903 6.927 1.00 88.25 214 LEU A CA 1
ATOM 1585 C C . LEU A 1 214 ? -15.043 -12.226 7.691 1.00 88.25 214 LEU A C 1
ATOM 1587 O O . LEU A 1 214 ? -15.578 -12.338 8.793 1.00 88.25 214 LEU A O 1
ATOM 1591 N N . VAL A 1 215 ? -14.303 -13.199 7.154 1.00 87.44 215 VAL A N 1
ATOM 1592 C CA . VAL A 1 215 ? -14.023 -14.466 7.843 1.00 87.44 215 VAL A CA 1
ATOM 1593 C C . VAL A 1 215 ? -13.225 -14.219 9.122 1.00 87.44 215 VAL A C 1
ATOM 1595 O O . VAL A 1 215 ? -13.644 -14.680 10.180 1.00 87.44 215 VAL A O 1
ATOM 1598 N N . GLY A 1 216 ? -12.141 -13.439 9.065 1.00 83.06 216 GLY A N 1
ATOM 1599 C CA . GLY A 1 216 ? -11.343 -13.086 10.246 1.00 83.06 216 GLY A CA 1
ATOM 1600 C C . GLY A 1 216 ? -12.162 -12.365 11.325 1.00 83.06 216 GLY A C 1
ATOM 1601 O O . GLY A 1 216 ? -12.034 -12.660 12.512 1.00 83.06 216 GLY A O 1
ATOM 1602 N N . CYS A 1 217 ? -13.068 -11.485 10.903 1.00 86.31 217 CYS A N 1
ATOM 1603 C CA . CYS A 1 217 ? -14.055 -10.809 11.743 1.00 86.31 217 CYS A CA 1
ATOM 1604 C C . CYS A 1 217 ? -15.079 -11.770 12.369 1.00 86.31 217 CYS A C 1
ATOM 1606 O O . CYS A 1 217 ? -15.575 -11.509 13.468 1.00 86.31 217 CYS A O 1
ATOM 1608 N N . ALA A 1 218 ? -15.407 -12.866 11.679 1.00 86.69 218 ALA A N 1
ATOM 1609 C CA . ALA A 1 218 ? -16.388 -13.851 12.115 1.00 86.69 218 ALA A CA 1
ATOM 1610 C C . ALA A 1 218 ? -15.825 -14.874 13.122 1.00 86.69 218 ALA A C 1
ATOM 1612 O O . ALA A 1 218 ? -16.595 -15.438 13.901 1.00 86.69 218 ALA A O 1
ATOM 1613 N N . VAL A 1 219 ? -14.503 -15.101 13.147 1.00 84.88 219 VAL A N 1
ATOM 1614 C CA . VAL A 1 219 ? -13.858 -16.122 14.003 1.00 84.88 219 VAL A CA 1
ATOM 1615 C C . VAL A 1 219 ? -14.254 -16.035 15.488 1.00 84.88 219 VAL A C 1
ATOM 1617 O O . VAL A 1 219 ? -14.594 -17.079 16.052 1.00 84.88 219 VAL A O 1
ATOM 1620 N N . PRO A 1 220 ? -14.298 -14.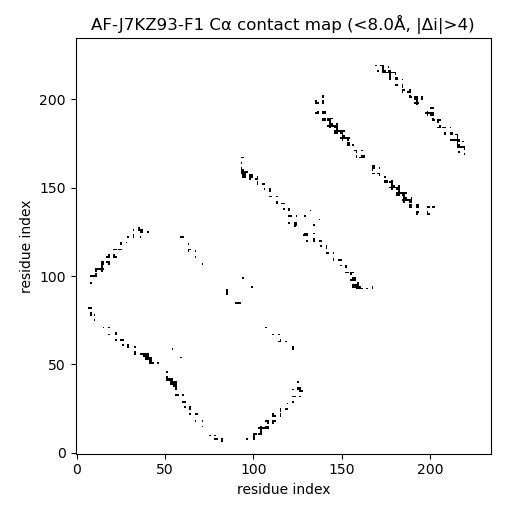853 16.138 1.00 78.31 220 PRO A N 1
ATOM 1621 C CA . PRO A 1 220 ? -14.692 -14.758 17.548 1.00 78.31 220 PRO A CA 1
ATOM 1622 C C . PRO A 1 220 ? -16.095 -15.315 17.848 1.00 78.31 220 PRO A C 1
ATOM 1624 O O . PRO A 1 220 ? -16.332 -15.846 18.929 1.00 78.31 220 PRO A O 1
ATOM 1627 N N . PHE A 1 221 ? -17.018 -15.282 16.879 1.00 78.12 221 PHE A N 1
ATOM 1628 C CA . PHE A 1 221 ? -18.384 -15.794 17.052 1.00 78.12 221 PHE A CA 1
ATOM 1629 C C . PHE A 1 221 ? -18.484 -17.324 16.980 1.00 78.12 221 PHE A C 1
ATOM 1631 O O . PHE A 1 221 ? -19.507 -17.895 17.366 1.00 78.12 221 PHE A O 1
ATOM 1638 N N . VAL A 1 222 ? -17.445 -17.998 16.481 1.00 74.44 222 VAL A N 1
ATOM 1639 C CA . VAL A 1 222 ? -17.412 -19.461 16.340 1.00 74.44 222 VAL A CA 1
ATOM 1640 C C . VAL A 1 222 ? -16.872 -20.132 17.613 1.00 74.44 222 VAL A C 1
ATOM 1642 O O . VAL A 1 222 ? -17.258 -21.264 17.905 1.00 74.44 222 VAL A O 1
ATOM 1645 N N . GLY A 1 223 ? -16.036 -19.432 18.395 1.00 60.03 223 GLY A N 1
ATOM 1646 C CA . GLY A 1 223 ? -15.373 -19.957 19.600 1.00 60.03 223 GLY A CA 1
ATOM 1647 C C . GLY A 1 223 ? -16.082 -19.672 20.931 1.00 60.03 223 GLY A C 1
ATOM 1648 O O . GLY A 1 223 ? -16.138 -20.553 21.788 1.00 60.03 223 GLY A O 1
ATOM 1649 N N . ASP A 1 224 ? -16.687 -18.494 21.104 1.00 54.44 224 ASP A N 1
ATOM 1650 C CA . ASP A 1 224 ? -17.343 -18.121 22.364 1.00 54.44 224 ASP A CA 1
ATOM 1651 C C . ASP A 1 224 ? -18.812 -18.575 22.377 1.00 54.44 224 ASP A C 1
ATOM 1653 O O . ASP A 1 224 ? -19.733 -17.839 22.020 1.00 54.44 224 ASP A O 1
ATOM 1657 N N . ARG A 1 225 ? -19.056 -19.817 22.817 1.00 51.72 225 ARG A N 1
ATOM 1658 C CA . ARG A 1 225 ? -20.390 -20.294 23.254 1.00 51.72 225 ARG A CA 1
ATOM 1659 C C . ARG A 1 225 ? -20.567 -20.277 24.779 1.00 51.72 225 ARG A C 1
ATOM 1661 O O . ARG A 1 225 ? -21.590 -20.742 25.276 1.00 51.72 225 ARG A O 1
ATOM 1668 N N . GLU A 1 226 ? -19.606 -19.739 25.526 1.00 51.38 226 GLU A N 1
ATOM 1669 C CA . GLU A 1 226 ? -19.640 -19.700 26.997 1.00 51.38 226 GLU A CA 1
ATOM 1670 C C . GLU A 1 226 ? -20.611 -18.631 27.542 1.00 51.38 226 GLU A C 1
ATOM 1672 O O . GLU A 1 226 ? -21.235 -18.855 28.573 1.00 51.38 226 GLU A O 1
ATOM 1677 N N . TRP A 1 227 ? -20.883 -17.542 26.807 1.00 51.62 227 TRP A N 1
ATOM 1678 C CA . TRP A 1 227 ? -21.887 -16.527 27.192 1.00 51.62 227 TRP A CA 1
ATOM 1679 C C . TRP A 1 227 ? -23.338 -17.046 27.183 1.00 51.62 227 TRP A C 1
ATOM 1681 O O .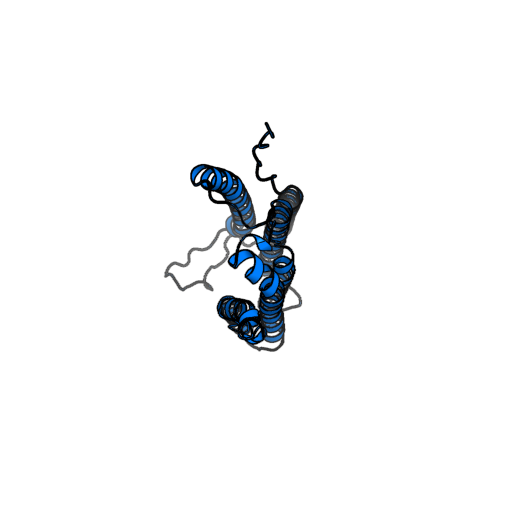 TRP A 1 227 ? -24.231 -16.413 27.736 1.00 51.62 227 TRP A O 1
ATOM 1691 N N . LYS A 1 228 ? -23.593 -18.218 26.582 1.00 48.97 228 LYS A N 1
ATOM 1692 C CA . LYS A 1 228 ? -24.888 -18.917 26.674 1.00 48.97 228 LYS A CA 1
ATOM 1693 C C . LYS A 1 228 ? -25.061 -19.712 27.973 1.00 48.97 228 LYS A C 1
ATOM 1695 O O . LYS A 1 228 ? -26.144 -20.251 28.193 1.00 48.97 228 LYS A O 1
ATOM 1700 N N . LYS A 1 229 ? -24.028 -19.798 28.817 1.00 46.84 229 LYS A N 1
ATOM 1701 C CA . LYS A 1 229 ? -24.063 -20.460 30.126 1.00 46.84 229 LYS A CA 1
ATOM 1702 C C . LYS A 1 229 ? -24.074 -19.443 31.273 1.00 46.84 229 LYS A C 1
ATOM 1704 O O . LYS A 1 229 ? -23.383 -19.634 32.264 1.00 46.84 229 LYS A O 1
ATOM 1709 N N . GLU A 1 230 ? -24.856 -18.372 31.182 1.00 46.34 230 GLU A N 1
ATOM 1710 C CA . GLU A 1 230 ? -25.314 -17.737 32.420 1.00 46.34 230 GLU A CA 1
ATOM 1711 C C . GLU A 1 230 ? -26.452 -18.600 32.982 1.00 46.34 230 GLU A C 1
ATOM 1713 O O . GLU A 1 230 ? -27.486 -18.750 32.317 1.00 46.34 230 GLU A O 1
ATOM 1718 N N . PRO A 1 231 ? -26.297 -19.220 34.169 1.00 47.41 231 PRO A N 1
ATOM 1719 C CA . PRO A 1 231 ? -27.441 -19.790 34.846 1.00 47.41 231 PRO A CA 1
ATOM 1720 C C . PRO A 1 231 ? -28.399 -18.634 35.121 1.00 47.41 231 PRO A C 1
ATOM 1722 O O . PRO A 1 231 ? -28.084 -17.698 35.851 1.00 47.41 231 PRO A O 1
ATOM 1725 N N . ARG A 1 232 ? -29.588 -18.709 34.521 1.00 48.81 232 ARG A N 1
ATOM 1726 C CA . ARG A 1 232 ? -30.774 -18.003 35.000 1.00 48.81 232 ARG A CA 1
ATOM 1727 C C . ARG A 1 232 ? -31.070 -18.483 36.424 1.00 48.81 232 ARG A C 1
ATOM 1729 O O . ARG A 1 232 ? -31.985 -19.272 36.629 1.00 48.81 232 ARG A O 1
ATOM 1736 N N . SER A 1 233 ? -30.305 -18.041 37.413 1.00 49.47 233 SER A N 1
ATOM 1737 C CA . SER A 1 233 ? -30.776 -18.012 38.791 1.00 49.47 233 SER A CA 1
ATOM 1738 C C . SER A 1 233 ? -31.570 -16.721 38.941 1.00 49.47 233 SER A C 1
ATOM 1740 O O . SER A 1 233 ? -31.034 -15.670 39.287 1.00 49.47 233 SER A O 1
ATOM 1742 N N . GLY A 1 234 ? -32.839 -16.814 38.532 1.00 47.53 234 GLY A N 1
ATOM 1743 C CA . GLY A 1 234 ? -33.894 -15.913 38.979 1.00 47.53 234 GLY A CA 1
ATOM 1744 C C . GLY A 1 234 ? -34.169 -16.086 40.483 1.00 47.53 234 GLY A C 1
ATOM 1745 O O . GLY A 1 234 ? -33.530 -16.929 41.110 1.00 47.53 234 GLY A O 1
ATOM 1746 N N . PRO A 1 235 ? -35.092 -15.270 41.012 1.00 45.09 235 PRO A N 1
ATOM 1747 C CA . PRO A 1 235 ? -35.098 -14.685 42.359 1.00 45.09 235 PRO A CA 1
ATOM 1748 C C . PRO A 1 235 ? -35.031 -15.662 43.534 1.00 45.09 235 PRO A C 1
ATOM 1750 O O . PRO A 1 235 ? -35.617 -16.762 43.434 1.00 45.09 235 PRO A O 1
#

Organism: Nocardiopsis alba (strain ATCC BAA-2165 / BE74) (NCBI:txid1205910)

Foldseek 3Di:
DDDPPLDQLPPLPLLLVLLVVLLVVLLVLLVVLVVLADQWDFPVVVPPDPDRDTDGSVCLSCVLSVVSVVVSVVLRVCSVVVSVVCVVVVDDDQWDSVLVSVLSSQLSNLVSVLSSQLSNLSSCVNSVVHDPDHSLLSNLLSQLVSQLSNLVSQQSTAGPCLVPDVVRVLSNQLSNQLSVLSNVLSVQSNVCSVPPPDSVVSVVSNVCNVVSNVVSSCVVVVPPPVVVPPPPPDD

Solvent-accessible surface area (backbone atoms only — not comparable to full-atom values): 12614 Å² total; per-residue (Å²): 137,81,82,79,72,80,80,69,74,66,76,47,61,65,15,48,50,47,29,50,53,40,42,53,48,42,50,52,51,32,64,69,46,48,86,51,40,47,76,57,42,81,42,74,91,63,68,87,57,92,65,86,58,62,43,43,37,70,53,70,58,38,47,57,52,48,50,49,53,50,48,54,52,48,54,54,47,47,52,56,49,49,50,51,51,40,64,72,64,68,57,82,74,61,56,24,68,70,27,50,35,51,40,52,16,51,48,46,28,49,52,30,51,48,50,37,52,52,46,51,53,54,51,34,48,65,38,70,60,60,63,99,57,61,66,55,39,53,52,25,42,48,51,13,52,46,31,32,51,52,13,66,41,39,58,53,58,37,47,63,55,33,88,80,38,74,68,30,43,50,44,70,63,14,26,55,41,25,10,52,33,33,22,49,40,10,52,50,16,28,52,38,11,72,71,41,94,58,25,71,62,23,60,57,43,60,67,46,43,61,60,29,36,52,50,15,59,45,47,55,73,76,70,64,66,64,83,78,66,66,80,86,78,70,135

Radius of gyration: 22.51 Å; Cα contacts (8 Å, |Δi|>4): 283; chains: 1; bounding box: 54×41×71 Å

pLDDT: mean 79.51, std 14.78, range [37.0, 96.88]

Sequence (235 aa):
MGGRTSGRIPLPRWGTLGTLATVVFMMAVSIHLYPGLPARVDSAEYDILRGSSDLPGWAVASILPAVSLTMVAVFSLVSVVGDRFHRALETPTPWSTRSLRRVVDLFSLLLALLLAALHVVTLYEVAGGGPSLPTDRIVALTLAAFLVGMGAIAPILRAERPEETPAARWWEQARGWVGASIALVGVATGVMGLVLPDPTVAAYTVMLMGPAILVGCAVPFVGDREWKKEPRSGP

Secondary structure (DSSP, 8-state):
------------HHHHHHHHHHHHHHHHHHHHHGGGS-SEE--GGGTTSS---PEEHHHHHHHHHHHHHHHHHHHHHHHHHHHHHHHHHTPPP-B-HHHHHHHHHHHHHHHHHHHHHHHHHHHHHHTT---SS-HHHHHHHHHHHHHHHHHHHGGG--BS-GGG-HHHHHHHHHHHHHHHHHHHHHHHHHHHHHHSS-THHHHHHGGGHHHHHHHHHHHHHHH--GGG-------

Mean predicted aligned error: 9.7 Å